Protein AF-B7PN59-F1 (afdb_monomer)

Nearest PDB structures (foldseek):
  8v41-assembly1_A  TM=3.379E-01  e=1.316E+00  Clostridioides difficile
  7z3s-assembly1_A  TM=4.893E-01  e=5.978E+00  Geobacillus stearothermophilus
  8f6k-assembly1_D  TM=1.699E-01  e=7.104E-01  Shewanella oneidensis

Foldseek 3Di:
DQDQDDPVLVVVLCVLLVHDAASQQLRLVSLVCCLVCVPDDDPDPVVVSVVSSVCSNPDPDDRVVQRDNPHHDPVSQDPVNVVLVVLVVVLVCLCPDPDPPLVSQLLVLLSVPDDSVLSSCQVPPWDWDADPVNLATETEAEVVSVDDPVRQVSSVVSRCVRNNPPRYHYHYDYPPPPPDDDDDDDDDDDDDDDDDDDDDDDD

Mean predicted aligned error: 12.05 Å

Radius of gyration: 28.21 Å; Cα contacts (8 Å, |Δi|>4): 186; chains: 1; bounding box: 56×44×87 Å

Secondary structure (DSSP, 8-state):
---PPPHHHHHHHHHHHT----HHHHHHHHHHHHHH-TT---SSHHHHHHHHHHHHHT--S-HHHH-STT---GGGS-HHHHHHHHHHHHHHHHHT----SHHHHHHHHHHHHS-HHHHHHHHHHSEEEE-TTS--EEEEEEGGG---HHHHHHHHHHHHHHH-TTSEEEEEE-GGGSS--S-----------------PPP-

Organism: Ixodes scapularis (NCBI:txid6945)

Solvent-accessible surface area (backbone atoms only — not comparable to full-atom values): 12573 Å² total; per-residue (Å²): 134,90,77,78,74,51,68,70,56,47,54,54,36,22,65,74,27,77,49,78,69,33,70,49,38,55,40,41,51,50,48,45,48,46,71,74,40,73,84,71,78,62,98,44,71,66,62,44,49,58,51,49,24,57,50,58,53,69,52,86,76,56,50,91,82,39,56,45,89,83,55,72,55,76,86,68,51,48,71,69,58,49,52,50,53,51,34,50,53,54,44,50,54,50,64,70,46,85,68,78,49,66,67,49,48,40,53,33,48,42,48,75,72,41,59,62,68,60,25,44,49,47,72,72,61,38,46,75,52,61,50,100,78,70,56,37,39,36,36,41,36,44,58,89,71,70,71,51,72,70,53,52,51,52,50,50,53,44,42,29,75,69,43,34,96,84,12,53,47,79,45,80,38,66,83,83,71,83,82,81,88,81,88,83,90,87,84,92,78,91,84,84,90,85,88,83,87,85,80,86,77,90,128

Sequence (203 aa):
YFYPLSEKDISTLNFRANREFSNNFVNQLLLKLYIKYPEKRFKNKFIFLSYMVKILANEKHQEPLVNHTSFRFGCNINAEEKDKLEYEKYLSAIEGSFDTSKEMQVRKKIAGRYGTETAYKILTQVEFKTNQYNSFVTALVPNSLDLSERQIEILSQQLEAVYGINGYYVDIVEDSEKELEKGEEPKTSNELAKGKKIKIKDR

Structure (mmCIF, N/CA/C/O backbone):
data_AF-B7PN59-F1
#
_entry.id   AF-B7PN59-F1
#
loop_
_atom_site.group_PDB
_atom_site.id
_atom_site.type_symbol
_atom_site.label_atom_id
_atom_site.label_alt_id
_atom_site.label_comp_id
_atom_site.label_asym_id
_atom_site.label_entity_id
_atom_site.label_seq_id
_atom_site.pdbx_PDB_ins_code
_atom_site.Cartn_x
_atom_site.Cartn_y
_atom_site.Cartn_z
_atom_site.occupancy
_atom_site.B_iso_or_equiv
_atom_site.auth_seq_id
_atom_site.auth_comp_id
_atom_site.auth_asym_id
_atom_site.auth_atom_id
_atom_site.pdbx_PDB_model_num
ATOM 1 N N . TYR A 1 1 ? -21.355 7.379 7.901 1.00 61.75 1 TYR A N 1
ATOM 2 C CA . TYR A 1 1 ? -20.096 7.941 8.422 1.00 61.75 1 TYR A CA 1
ATOM 3 C C . TYR A 1 1 ? -19.675 7.191 9.669 1.00 61.75 1 TYR A C 1
ATOM 5 O O . TYR A 1 1 ? -20.511 6.946 10.534 1.00 61.75 1 TYR A O 1
ATOM 13 N N . PHE A 1 2 ? -18.409 6.781 9.718 1.00 78.06 2 PHE A N 1
ATOM 14 C CA . PHE A 1 2 ? -17.785 6.203 10.905 1.00 78.06 2 PHE A CA 1
ATOM 15 C C . PHE A 1 2 ? -17.371 7.334 11.851 1.00 78.06 2 PHE A C 1
ATOM 17 O O . PHE A 1 2 ? -16.744 8.293 11.408 1.00 78.06 2 PHE A O 1
ATOM 24 N N . TYR A 1 3 ? -17.717 7.219 13.133 1.00 83.44 3 TYR A N 1
ATOM 25 C CA . TYR A 1 3 ? -17.340 8.193 14.154 1.00 83.44 3 TYR A CA 1
ATOM 26 C C . TYR A 1 3 ? -16.463 7.507 15.205 1.00 83.44 3 TYR A C 1
ATOM 28 O O . TYR A 1 3 ? -16.966 6.631 15.915 1.00 83.44 3 TYR A O 1
ATOM 36 N N . PRO A 1 4 ? -15.172 7.869 15.304 1.00 90.25 4 PRO A N 1
ATOM 37 C CA . PRO A 1 4 ? -14.304 7.332 16.339 1.00 90.25 4 PRO A CA 1
ATOM 38 C C . PRO A 1 4 ? -14.765 7.794 17.726 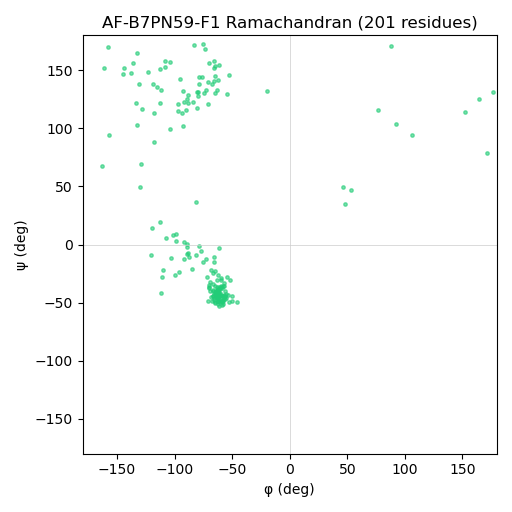1.00 90.25 4 PRO A C 1
ATOM 40 O O . PRO A 1 4 ? -15.365 8.858 17.892 1.00 90.25 4 PRO A O 1
ATOM 43 N N . LEU A 1 5 ? -14.472 6.978 18.733 1.00 93.19 5 LEU A N 1
ATOM 44 C CA . LEU A 1 5 ? -14.726 7.298 20.128 1.00 93.19 5 LEU A CA 1
ATOM 45 C C . LEU A 1 5 ? -13.656 8.239 20.669 1.00 93.19 5 LEU A C 1
ATOM 47 O O . LEU A 1 5 ? -12.476 8.127 20.330 1.00 93.19 5 LEU A O 1
ATOM 51 N N . SER A 1 6 ? -14.094 9.146 21.542 1.00 94.56 6 SER A N 1
ATOM 52 C CA . SER A 1 6 ? -13.201 10.029 22.287 1.00 94.56 6 SER A CA 1
ATOM 53 C C . SER A 1 6 ? -12.403 9.247 23.331 1.00 94.56 6 SER A C 1
ATOM 55 O O . SER A 1 6 ? -12.859 8.218 23.831 1.00 94.56 6 SER A O 1
ATOM 57 N N . GLU A 1 7 ? -11.249 9.773 23.739 1.00 94.75 7 GLU A N 1
ATOM 58 C CA . GLU A 1 7 ? -10.420 9.148 24.780 1.00 94.75 7 GLU A CA 1
ATOM 59 C C . GLU A 1 7 ? -11.186 8.968 26.099 1.00 94.75 7 GLU A C 1
ATOM 61 O O . GLU A 1 7 ? -11.057 7.951 26.777 1.00 94.75 7 GLU A O 1
ATOM 66 N N . LYS A 1 8 ? -12.065 9.922 26.432 1.00 95.50 8 LYS A N 1
ATOM 67 C CA . LYS A 1 8 ? -12.933 9.854 27.615 1.00 95.50 8 LYS A CA 1
ATOM 68 C C . LYS A 1 8 ? -13.931 8.697 27.538 1.00 95.50 8 LYS A C 1
ATOM 70 O O . LYS A 1 8 ? -14.149 8.001 28.534 1.00 95.50 8 LYS A O 1
ATOM 75 N N . ASP A 1 9 ? -14.543 8.489 26.370 1.00 94.88 9 ASP A N 1
ATOM 76 C CA . ASP A 1 9 ? -15.440 7.352 26.153 1.00 94.88 9 ASP A CA 1
ATOM 77 C C . ASP A 1 9 ? -14.666 6.037 26.308 1.00 94.88 9 ASP A C 1
ATOM 79 O O . ASP A 1 9 ? -15.125 5.133 27.002 1.00 94.88 9 ASP A O 1
ATOM 83 N N . ILE A 1 10 ? -13.468 5.954 25.727 1.00 96.00 10 ILE A N 1
ATOM 84 C CA . ILE A 1 10 ? -12.625 4.753 25.751 1.00 96.00 10 ILE A CA 1
ATOM 85 C C . ILE A 1 10 ? -12.139 4.436 27.168 1.00 96.00 10 ILE A C 1
ATOM 87 O O . ILE A 1 10 ? -12.269 3.296 27.606 1.00 96.00 10 ILE A O 1
ATOM 91 N N . SER A 1 11 ? -11.688 5.436 27.928 1.00 96.81 11 SER A N 1
ATOM 92 C CA . SER A 1 11 ? -11.330 5.278 29.344 1.00 96.81 11 SER A CA 1
ATOM 93 C C . SER A 1 11 ? -12.496 4.710 30.164 1.00 96.81 11 SER A C 1
ATOM 95 O O . SER A 1 11 ? -12.330 3.744 30.909 1.00 96.81 11 SER A O 1
ATOM 97 N N . THR A 1 12 ? -13.710 5.231 29.951 1.00 96.50 12 THR A N 1
ATOM 98 C CA . THR A 1 12 ? -14.920 4.731 30.622 1.00 96.50 12 THR A CA 1
ATOM 99 C C . THR A 1 12 ? -15.246 3.288 30.219 1.00 96.50 12 THR A C 1
ATOM 101 O O . THR A 1 12 ? -15.663 2.486 31.057 1.00 96.50 12 THR A O 1
ATOM 104 N N . LEU A 1 13 ? -15.086 2.949 28.937 1.00 97.19 13 LEU A N 1
ATOM 105 C CA . LEU A 1 13 ? -15.329 1.603 28.416 1.00 97.19 13 LEU A CA 1
ATOM 106 C C . LEU A 1 13 ? -14.341 0.582 28.988 1.00 97.19 13 LEU A C 1
ATOM 108 O O . LEU A 1 13 ? -14.774 -0.465 29.459 1.00 97.19 13 LEU A O 1
ATOM 112 N N . ASN A 1 14 ? -13.050 0.909 28.984 1.00 97.00 14 ASN A N 1
ATOM 113 C CA . ASN A 1 14 ? -11.975 0.084 29.533 1.00 97.00 14 ASN A CA 1
ATOM 114 C C . ASN A 1 14 ? -12.180 -0.196 31.021 1.00 97.00 14 ASN A C 1
ATOM 116 O O . ASN A 1 14 ? -12.206 -1.358 31.425 1.00 97.00 14 ASN A O 1
ATOM 120 N N . PHE A 1 15 ? -12.454 0.851 31.806 1.00 97.50 15 PHE A N 1
ATOM 121 C CA . PHE A 1 15 ? -12.760 0.716 33.230 1.00 97.50 15 PHE A CA 1
ATOM 122 C C . PHE A 1 15 ? -13.930 -0.249 33.472 1.00 97.50 15 PHE A C 1
ATOM 124 O O . PHE A 1 15 ? -13.843 -1.151 34.299 1.00 97.50 15 PHE A O 1
ATOM 131 N N . ARG A 1 16 ? -15.023 -0.116 32.707 1.00 97.62 16 ARG A N 1
ATOM 132 C CA . ARG A 1 16 ? -16.202 -0.990 32.841 1.00 97.62 16 ARG A CA 1
ATOM 133 C C . ARG A 1 16 ? -15.980 -2.415 32.335 1.00 97.62 16 ARG A C 1
ATOM 135 O O . ARG A 1 16 ? -16.674 -3.320 32.786 1.00 97.62 16 ARG A O 1
ATOM 142 N N . ALA A 1 17 ? -15.086 -2.604 31.370 1.00 97.00 17 ALA A N 1
ATOM 143 C CA . ALA A 1 17 ? -14.764 -3.906 30.795 1.00 97.00 17 ALA A CA 1
ATOM 144 C C . ALA A 1 17 ? -13.645 -4.638 31.554 1.00 97.00 17 ALA A C 1
ATOM 146 O O . ALA A 1 17 ? -13.380 -5.794 31.236 1.00 97.00 17 ALA A O 1
ATOM 147 N N . ASN A 1 18 ? -13.005 -3.980 32.531 1.00 96.88 18 ASN A N 1
ATOM 148 C CA . ASN A 1 18 ? -11.790 -4.443 33.202 1.00 96.88 18 ASN A CA 1
ATOM 149 C C . ASN A 1 18 ? -10.666 -4.786 32.205 1.00 96.88 18 ASN A C 1
ATOM 151 O O . ASN A 1 18 ? -10.076 -5.862 32.266 1.00 96.88 18 ASN A O 1
ATOM 155 N N . ARG A 1 19 ? -10.433 -3.885 31.242 1.00 96.62 19 ARG A N 1
ATOM 156 C CA . ARG A 1 19 ? -9.407 -3.985 30.189 1.00 96.62 19 ARG A CA 1
ATOM 157 C C . ARG A 1 19 ? -8.633 -2.678 30.083 1.00 96.62 19 ARG A C 1
ATOM 159 O O . ARG A 1 19 ? -9.120 -1.642 30.526 1.00 96.62 19 ARG A O 1
ATOM 166 N N . GLU A 1 20 ? -7.485 -2.705 29.414 1.00 95.94 20 GLU A N 1
ATOM 167 C CA . GLU A 1 20 ? -6.634 -1.520 29.216 1.00 95.94 20 GLU A CA 1
ATOM 168 C C . GLU A 1 20 ? -6.231 -1.337 27.747 1.00 95.94 20 GLU A C 1
ATOM 170 O O . GLU A 1 20 ? -5.061 -1.166 27.412 1.00 95.94 20 GLU A O 1
ATOM 175 N N . PHE A 1 21 ? -7.191 -1.391 26.823 1.00 97.44 21 PHE A N 1
ATOM 176 C CA . PHE A 1 21 ? -6.887 -1.213 25.403 1.00 97.44 21 PHE A CA 1
ATOM 177 C C . PHE A 1 21 ? -6.627 0.250 25.024 1.00 97.44 21 PHE A C 1
ATOM 179 O O . PHE A 1 21 ? -7.293 1.168 25.499 1.00 97.44 21 PHE A O 1
ATOM 186 N N . SER A 1 22 ? -5.702 0.473 24.094 1.00 96.50 22 SER A N 1
ATOM 187 C CA . SER A 1 22 ? -5.378 1.803 23.573 1.00 96.50 22 SER A CA 1
ATOM 188 C C . SER A 1 22 ? -6.537 2.432 22.791 1.00 96.50 22 SER A C 1
ATOM 190 O O . SER A 1 22 ? -7.384 1.737 22.217 1.00 96.50 22 SER A O 1
ATOM 192 N N . ASN A 1 23 ? -6.522 3.766 22.678 1.00 96.06 23 ASN A N 1
ATOM 193 C CA . ASN A 1 23 ? -7.498 4.502 21.869 1.00 96.06 23 ASN A CA 1
ATOM 194 C C . ASN A 1 23 ? -7.520 4.025 20.407 1.00 96.06 23 ASN A C 1
ATOM 196 O O . ASN A 1 23 ? -8.592 3.876 19.815 1.00 96.06 23 ASN A O 1
ATOM 200 N N . ASN A 1 24 ? -6.340 3.740 19.840 1.00 95.88 24 ASN A N 1
ATOM 201 C CA . ASN A 1 24 ? -6.216 3.198 18.490 1.00 95.88 24 ASN A CA 1
ATOM 202 C C . ASN A 1 24 ? -6.915 1.836 18.380 1.00 95.88 24 ASN A C 1
ATOM 204 O O . ASN A 1 24 ? -7.796 1.669 17.539 1.00 95.88 24 ASN A O 1
ATOM 208 N N . PHE A 1 25 ? -6.593 0.888 19.266 1.00 97.06 25 PHE A N 1
ATOM 209 C CA . PHE A 1 25 ? -7.172 -0.454 19.220 1.00 97.06 25 PHE A CA 1
ATOM 210 C C . PHE A 1 25 ? -8.702 -0.437 19.303 1.00 97.06 25 PHE A C 1
ATOM 212 O O . PHE A 1 25 ? -9.372 -1.069 18.485 1.00 97.06 25 PHE A O 1
ATOM 219 N N . VAL A 1 26 ? -9.274 0.311 20.253 1.00 96.88 26 VAL A N 1
ATOM 220 C CA . VAL A 1 26 ? -10.734 0.357 20.438 1.00 96.88 26 VAL A CA 1
ATOM 221 C C . VAL A 1 26 ? -11.430 0.948 19.210 1.00 96.88 26 VAL A C 1
ATOM 223 O O . VAL A 1 26 ? -12.464 0.431 18.781 1.00 96.88 26 VAL A O 1
ATOM 226 N N . ASN A 1 27 ? -10.846 1.972 18.586 1.00 96.44 27 ASN A N 1
ATOM 227 C CA . ASN A 1 27 ? -11.377 2.539 17.347 1.00 96.44 27 ASN A CA 1
ATOM 228 C C . ASN A 1 27 ? -11.208 1.598 16.141 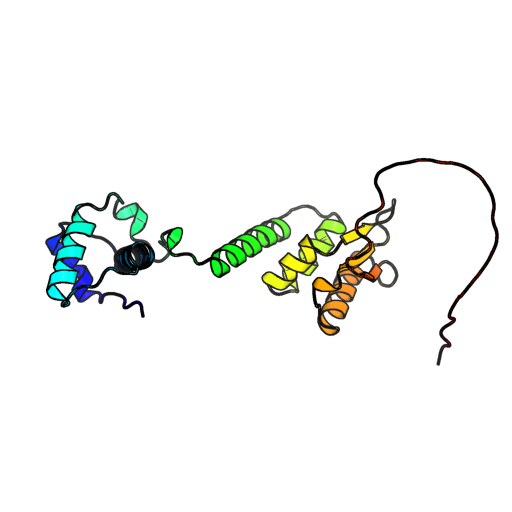1.00 96.44 27 ASN A C 1
ATOM 230 O O . ASN A 1 27 ? -12.125 1.491 15.326 1.00 96.44 27 ASN A O 1
ATOM 234 N N . GLN A 1 28 ? -10.107 0.846 16.051 1.00 95.62 28 GLN A N 1
ATOM 235 C CA . GLN A 1 28 ? -9.947 -0.211 15.045 1.00 95.62 28 GLN A CA 1
ATOM 236 C C . GLN A 1 28 ? -10.980 -1.329 15.230 1.00 95.62 28 GLN A C 1
ATOM 238 O O . GLN A 1 28 ? -11.557 -1.816 14.254 1.00 95.62 28 GLN A O 1
ATOM 243 N N . LEU A 1 29 ? -11.262 -1.722 16.472 1.00 96.38 29 LEU A N 1
ATOM 244 C CA . LEU A 1 29 ? -12.272 -2.729 16.777 1.00 96.38 29 LEU A CA 1
ATOM 245 C C . LEU A 1 29 ? -13.673 -2.233 16.418 1.00 96.38 29 LEU A C 1
ATOM 247 O O . LEU A 1 29 ? -14.451 -2.967 15.808 1.00 96.38 29 LEU A O 1
ATOM 251 N N . LEU A 1 30 ? -13.980 -0.973 16.729 1.00 95.44 30 LEU A N 1
ATOM 252 C CA . LEU A 1 30 ? -15.234 -0.343 16.333 1.00 95.44 30 LEU A CA 1
ATOM 253 C C . LEU A 1 30 ? -15.403 -0.334 14.809 1.00 95.44 30 LEU A C 1
ATOM 255 O O . LEU A 1 30 ? -16.474 -0.688 14.316 1.00 95.44 30 LEU A O 1
ATOM 259 N N . LEU A 1 31 ? -14.351 0.016 14.06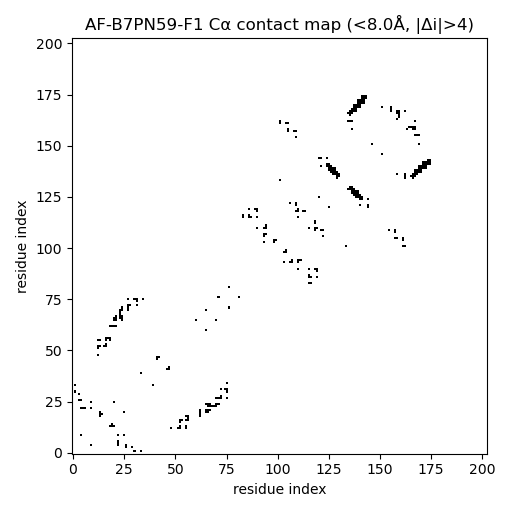4 1.00 94.44 31 LEU A N 1
ATOM 260 C CA . LEU A 1 31 ? -14.374 0.013 12.600 1.00 94.44 31 LEU A CA 1
ATOM 261 C C . LEU A 1 31 ? -14.629 -1.395 12.052 1.00 94.44 31 LEU A C 1
ATOM 263 O O . LEU A 1 31 ? -15.510 -1.582 11.216 1.00 94.44 31 LEU A O 1
ATOM 267 N N . LYS A 1 32 ? -13.955 -2.404 12.609 1.00 94.62 32 LYS A N 1
ATOM 268 C CA . LYS A 1 32 ? -14.175 -3.812 12.259 1.00 94.62 32 LYS A CA 1
ATOM 269 C C . LYS A 1 32 ? -15.626 -4.240 12.472 1.00 94.62 32 LYS A C 1
ATOM 271 O O . LYS A 1 32 ? -16.198 -4.932 11.632 1.00 94.62 32 LYS A O 1
ATOM 276 N N . LEU A 1 33 ? -16.240 -3.841 13.587 1.00 94.06 33 LEU A N 1
ATOM 277 C CA . LEU A 1 33 ? -17.647 -4.144 13.867 1.00 94.06 33 LEU A CA 1
ATOM 278 C C . LEU A 1 33 ? -18.595 -3.427 12.906 1.00 94.06 33 LEU A C 1
ATOM 280 O O . LEU A 1 33 ? -19.589 -4.024 12.498 1.00 94.06 33 LEU A O 1
ATOM 284 N N . TYR A 1 34 ? -18.290 -2.177 12.556 1.00 91.88 34 TYR A N 1
ATOM 285 C CA . TYR A 1 34 ? -19.067 -1.393 11.600 1.00 91.88 34 TYR A CA 1
ATOM 286 C C . TYR A 1 34 ? -19.067 -2.042 10.210 1.00 91.88 34 TYR A C 1
ATOM 288 O O . TYR A 1 34 ? -20.133 -2.215 9.627 1.00 91.88 34 TYR A O 1
ATOM 296 N N . ILE A 1 35 ? -17.896 -2.479 9.731 1.00 90.06 35 ILE A N 1
ATOM 297 C CA . ILE A 1 35 ? -17.751 -3.199 8.457 1.00 90.06 35 ILE A CA 1
ATOM 298 C C . ILE A 1 35 ? -18.477 -4.548 8.509 1.00 90.06 35 ILE A C 1
ATOM 300 O O . ILE A 1 35 ? -19.194 -4.906 7.580 1.00 90.06 35 ILE A O 1
ATOM 304 N N . LYS A 1 36 ? -18.314 -5.306 9.601 1.00 92.75 36 LYS A N 1
ATOM 305 C CA . LYS A 1 36 ? -18.893 -6.651 9.731 1.00 92.75 36 LYS A CA 1
ATOM 306 C C . LYS A 1 36 ? -20.420 -6.644 9.851 1.00 92.75 36 LYS A C 1
ATOM 308 O O . LYS A 1 36 ? -21.067 -7.598 9.428 1.00 92.75 36 LYS A O 1
ATOM 313 N N . TYR A 1 37 ? -20.994 -5.610 10.462 1.00 92.56 37 TYR A N 1
ATOM 314 C CA . TYR A 1 37 ? -22.430 -5.517 10.722 1.00 92.56 37 TYR A CA 1
ATOM 315 C C . TYR A 1 37 ? -22.988 -4.169 10.239 1.00 92.56 37 TYR A C 1
ATOM 317 O O . TYR A 1 37 ? -23.406 -3.348 11.065 1.00 92.56 37 TYR A O 1
ATOM 325 N N . PRO A 1 38 ? -23.038 -3.938 8.914 1.00 89.44 38 PRO A N 1
ATOM 326 C CA . PRO A 1 38 ? -23.370 -2.638 8.335 1.00 89.44 38 PRO A CA 1
ATOM 327 C C . PRO A 1 38 ? -24.802 -2.193 8.627 1.00 89.44 38 PRO A C 1
ATOM 329 O O . PRO A 1 38 ? -25.053 -0.993 8.651 1.00 89.44 38 PRO A O 1
ATOM 332 N N . GLU A 1 39 ? -25.719 -3.114 8.935 1.00 91.25 39 GLU A N 1
ATOM 333 C CA . GLU A 1 39 ? -27.116 -2.816 9.297 1.00 91.25 39 GLU A CA 1
ATOM 334 C C . GLU A 1 39 ? -27.328 -2.585 10.796 1.00 91.25 39 GLU A C 1
ATOM 336 O O . GLU A 1 39 ? -28.401 -2.171 11.239 1.00 91.25 39 GLU A O 1
ATOM 341 N N . LYS A 1 40 ? -26.309 -2.833 11.628 1.00 90.38 40 LYS A N 1
ATOM 342 C CA . LYS A 1 40 ? -26.458 -2.688 13.073 1.00 90.38 40 LYS A CA 1
ATOM 343 C C . LYS A 1 40 ? -26.567 -1.212 13.437 1.00 90.38 40 LYS A C 1
ATOM 345 O O . LYS A 1 40 ? -25.669 -0.410 13.175 1.00 90.38 40 LYS A O 1
ATOM 350 N N . ARG A 1 41 ? -27.681 -0.846 14.065 1.00 89.25 41 ARG A N 1
ATOM 351 C CA . ARG A 1 41 ? -27.943 0.502 14.575 1.00 89.25 41 ARG A CA 1
ATOM 352 C C . ARG A 1 41 ? -28.251 0.435 16.062 1.00 89.25 41 ARG A C 1
ATOM 354 O O . ARG A 1 41 ? -28.822 -0.535 16.554 1.00 89.25 41 ARG A O 1
ATOM 361 N N . PHE A 1 42 ? -27.873 1.485 16.775 1.00 91.06 42 PHE A N 1
ATOM 362 C CA . PHE A 1 42 ? -28.164 1.644 18.193 1.00 91.06 42 PHE A CA 1
ATOM 363 C C . PHE A 1 42 ? -29.082 2.844 18.363 1.00 91.06 42 PHE A C 1
ATOM 365 O O . PHE A 1 42 ? -28.846 3.889 17.765 1.00 91.06 42 PHE A O 1
ATOM 372 N N . LYS A 1 43 ? -30.120 2.702 19.193 1.00 91.44 43 LYS A N 1
ATOM 373 C CA . LYS A 1 43 ? -31.110 3.770 19.406 1.00 91.44 43 LYS A CA 1
ATOM 374 C C . LYS A 1 43 ? -30.495 5.026 20.031 1.00 91.44 43 LYS A C 1
ATOM 376 O O . LYS A 1 43 ? -30.990 6.121 19.814 1.00 91.44 43 LYS A O 1
ATOM 381 N N . ASN A 1 44 ? -29.448 4.864 20.841 1.00 92.50 44 ASN A N 1
ATOM 382 C CA . ASN A 1 44 ? -28.740 5.957 21.499 1.00 92.50 44 ASN A CA 1
ATOM 383 C C . ASN A 1 44 ? -27.312 5.541 21.902 1.00 92.50 44 ASN A C 1
ATOM 385 O O . ASN A 1 44 ? -26.958 4.355 21.880 1.00 92.50 44 ASN A O 1
ATOM 389 N N . LYS A 1 45 ? -26.509 6.532 22.314 1.00 90.56 45 LYS A N 1
ATOM 390 C CA . LYS A 1 45 ? -25.115 6.346 22.750 1.00 90.56 45 LYS A CA 1
ATOM 391 C C . LYS A 1 45 ? -24.994 5.406 23.954 1.00 90.56 45 LYS A C 1
ATOM 393 O O . LYS A 1 45 ? -24.048 4.632 24.011 1.00 90.56 45 LYS A O 1
ATOM 398 N N . PHE A 1 46 ? -25.944 5.425 24.891 1.00 92.31 46 PHE A N 1
ATOM 399 C CA . PHE A 1 46 ? -25.888 4.578 26.086 1.00 92.31 46 PHE A CA 1
ATOM 400 C C . PHE A 1 46 ? -25.923 3.085 25.734 1.00 92.31 46 PHE A C 1
ATOM 402 O O . PHE A 1 46 ? -25.032 2.342 26.140 1.00 92.31 46 PHE A O 1
ATOM 409 N N . ILE A 1 47 ? -26.891 2.656 24.914 1.00 94.31 47 ILE A N 1
ATOM 410 C CA . ILE A 1 47 ? -27.006 1.253 24.477 1.00 94.31 47 ILE A CA 1
ATOM 411 C C . ILE A 1 47 ? -25.768 0.841 23.673 1.00 94.31 47 ILE A C 1
ATOM 413 O O . ILE A 1 47 ? -25.251 -0.262 23.857 1.00 94.31 47 ILE A O 1
ATOM 417 N N . PHE A 1 48 ? -25.273 1.730 22.808 1.00 94.06 48 PHE A N 1
ATOM 418 C CA . PHE A 1 48 ? -24.034 1.507 22.068 1.00 94.06 48 PHE A CA 1
ATOM 419 C C . PHE A 1 48 ? -22.835 1.276 23.004 1.00 94.06 48 PHE A C 1
ATOM 421 O O . PHE A 1 48 ? -22.120 0.289 22.846 1.00 94.06 48 PHE A O 1
ATOM 428 N N . LEU A 1 49 ? -22.637 2.129 24.014 1.00 94.25 49 LEU A N 1
ATOM 429 C CA . LEU A 1 49 ? -21.535 1.977 24.966 1.00 94.25 49 LEU A CA 1
ATOM 430 C C . LEU A 1 49 ? -21.674 0.691 25.790 1.00 94.25 49 LEU A C 1
ATOM 432 O O . LEU A 1 49 ? -20.696 -0.033 25.942 1.00 94.25 49 LEU A O 1
ATOM 436 N N . SER A 1 50 ? -22.875 0.344 26.265 1.00 95.25 50 SER A N 1
ATOM 437 C CA . SER A 1 50 ? -23.116 -0.932 26.958 1.00 95.25 50 SER A CA 1
ATOM 438 C C . SER A 1 50 ? -22.795 -2.144 26.080 1.00 95.25 50 SER A C 1
ATOM 440 O O . SER A 1 50 ? -22.277 -3.145 26.574 1.00 95.25 50 SER A O 1
ATOM 442 N N . TYR A 1 51 ? -23.083 -2.066 24.779 1.00 95.75 51 TYR A N 1
ATOM 443 C CA . TYR A 1 51 ? -22.674 -3.089 23.823 1.00 95.75 51 TYR A CA 1
ATOM 444 C C . TYR A 1 51 ? -21.148 -3.153 23.681 1.00 95.75 51 TYR A C 1
ATOM 446 O O . TYR A 1 51 ? -20.586 -4.243 23.758 1.00 95.75 51 TYR A O 1
ATOM 454 N N . MET A 1 52 ? -20.470 -2.009 23.548 1.00 96.38 52 MET A N 1
ATOM 455 C CA . MET A 1 52 ? -19.007 -1.955 23.445 1.00 96.38 52 MET A CA 1
ATOM 456 C C . MET A 1 52 ? -18.302 -2.509 24.687 1.00 96.38 52 MET A C 1
ATOM 458 O O . MET A 1 52 ? -17.334 -3.245 24.530 1.00 96.38 52 MET A O 1
ATOM 462 N N . VAL A 1 53 ? -18.810 -2.258 25.901 1.00 97.75 53 VAL A N 1
ATOM 463 C CA . VAL A 1 53 ? -18.270 -2.871 27.134 1.00 97.75 53 VAL A CA 1
ATOM 464 C C . VAL A 1 53 ? -18.281 -4.397 27.033 1.00 97.75 53 VAL A C 1
ATOM 466 O O . VAL A 1 53 ? -17.269 -5.037 27.308 1.00 97.75 53 VAL A O 1
ATOM 469 N N . LYS A 1 54 ? -19.398 -4.992 26.586 1.00 97.62 54 LYS A N 1
ATOM 470 C CA . LYS A 1 54 ? -19.501 -6.451 26.413 1.00 97.62 54 LYS A CA 1
ATOM 471 C C . LYS A 1 54 ? -18.517 -6.976 25.372 1.00 97.62 54 LYS A C 1
ATOM 473 O O . LYS A 1 54 ? -17.980 -8.062 25.556 1.00 97.62 54 LYS A O 1
ATOM 478 N N . ILE A 1 55 ? -18.298 -6.231 24.290 1.00 96.69 55 ILE A N 1
ATOM 479 C CA . ILE A 1 55 ? -17.317 -6.613 23.273 1.00 96.69 55 ILE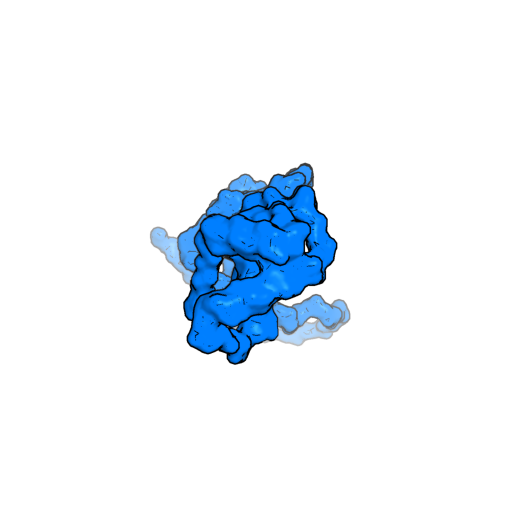 A CA 1
ATOM 480 C C . ILE A 1 55 ? -15.904 -6.601 23.858 1.00 96.69 55 ILE A C 1
ATOM 482 O O . ILE A 1 55 ? -15.208 -7.600 23.734 1.00 96.69 55 ILE A O 1
ATOM 486 N N . LEU A 1 56 ? -15.502 -5.515 24.522 1.00 97.31 56 LEU A N 1
ATOM 487 C CA . LEU A 1 56 ? -14.152 -5.383 25.079 1.00 97.31 56 LEU A CA 1
ATOM 488 C C . LEU A 1 56 ? -13.870 -6.429 26.161 1.00 97.31 56 LEU A C 1
ATOM 490 O O . LEU A 1 56 ? -12.805 -7.037 26.154 1.00 97.31 56 LEU A O 1
ATOM 494 N N . ALA A 1 57 ? -14.839 -6.700 27.038 1.00 97.31 57 ALA A N 1
ATOM 495 C CA . ALA A 1 57 ? -14.705 -7.720 28.076 1.00 97.31 57 ALA A CA 1
ATOM 496 C C . ALA A 1 57 ? -14.457 -9.128 27.499 1.00 97.31 57 ALA A C 1
ATOM 498 O O . ALA A 1 57 ? -13.776 -9.937 28.120 1.00 97.31 57 ALA A O 1
ATOM 499 N N . ASN A 1 58 ? -14.981 -9.412 26.301 1.00 96.75 58 ASN A N 1
ATOM 500 C CA . ASN A 1 58 ? -14.825 -10.699 25.61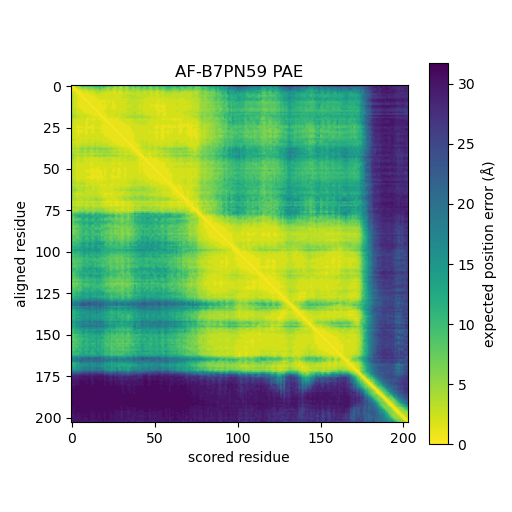4 1.00 96.75 58 ASN A CA 1
ATOM 501 C C . ASN A 1 58 ? -13.759 -10.672 24.502 1.00 96.75 58 ASN A C 1
ATOM 503 O O . ASN A 1 58 ? -13.651 -11.628 23.729 1.00 96.75 58 ASN A O 1
ATOM 507 N N . GLU A 1 59 ? -12.989 -9.589 24.382 1.00 96.19 59 GLU A N 1
ATOM 508 C CA . GLU A 1 59 ? -11.937 -9.477 23.377 1.00 96.19 59 GLU A CA 1
ATOM 509 C C . GLU A 1 59 ? -10.743 -10.368 23.751 1.00 96.19 59 GLU A C 1
ATOM 511 O O . GLU A 1 59 ? -10.277 -10.371 24.889 1.00 96.19 59 GLU A O 1
ATOM 516 N N . LYS A 1 60 ? -10.235 -11.143 22.792 1.00 96.25 60 LYS A N 1
ATOM 517 C CA . LYS A 1 60 ? -9.183 -12.145 23.032 1.00 96.25 60 LYS A CA 1
ATOM 518 C C . LYS A 1 60 ? -7.769 -11.606 22.829 1.00 96.25 60 LYS A C 1
ATOM 520 O O . LYS A 1 60 ? -6.811 -12.278 23.200 1.00 96.25 60 LYS A O 1
ATOM 525 N N . HIS A 1 61 ? -7.628 -10.428 22.226 1.00 96.12 61 HIS A N 1
ATOM 526 C CA . HIS A 1 61 ? -6.324 -9.792 22.059 1.00 96.12 61 HIS A CA 1
ATOM 527 C C . HIS A 1 61 ? -5.725 -9.419 23.421 1.00 96.12 61 HIS A C 1
ATOM 529 O O . HIS A 1 61 ? -6.449 -9.045 24.345 1.00 96.12 61 HIS A O 1
ATOM 535 N N . GLN A 1 62 ? -4.402 -9.520 23.524 1.00 94.56 62 GLN A N 1
ATOM 536 C CA . GLN A 1 62 ? -3.639 -9.109 24.700 1.00 94.56 62 GLN A CA 1
ATOM 537 C C . GLN A 1 62 ? -3.169 -7.667 24.527 1.00 94.56 62 GLN A C 1
ATOM 539 O O . GLN A 1 62 ? -2.597 -7.325 23.491 1.00 94.56 62 GLN A O 1
ATOM 544 N N . GLU A 1 63 ? -3.377 -6.845 25.551 1.00 92.94 63 GLU A N 1
ATOM 545 C CA . GLU A 1 63 ? -3.074 -5.413 25.568 1.00 92.94 63 GLU A CA 1
ATOM 546 C C . GLU A 1 63 ? -1.646 -5.094 25.090 1.00 92.94 63 GLU A C 1
ATOM 548 O O . GLU A 1 63 ? -1.520 -4.272 24.179 1.00 92.94 63 GLU A O 1
ATOM 553 N N . PRO A 1 64 ? -0.573 -5.760 25.575 1.00 93.69 64 PRO A N 1
ATOM 554 C CA . PRO A 1 64 ? 0.795 -5.418 25.175 1.00 93.69 64 PRO A CA 1
ATOM 555 C C . PRO A 1 64 ? 1.072 -5.614 23.680 1.00 93.69 64 PRO A C 1
ATOM 557 O O . PRO A 1 64 ? 1.930 -4.939 23.121 1.00 93.69 64 PRO A O 1
ATOM 560 N N . LEU A 1 65 ? 0.342 -6.522 23.023 1.00 94.75 65 LEU A N 1
ATOM 561 C CA . LEU A 1 65 ? 0.541 -6.843 21.609 1.00 94.75 65 LEU A CA 1
ATOM 562 C C . LEU A 1 65 ? -0.213 -5.899 20.674 1.00 94.75 65 LEU A C 1
ATOM 564 O O . LEU A 1 65 ? 0.131 -5.807 19.501 1.00 94.75 65 LEU A O 1
ATOM 568 N N . VAL A 1 66 ? -1.254 -5.224 21.165 1.00 95.88 66 VAL A N 1
ATOM 569 C CA . VAL A 1 66 ? -2.165 -4.439 20.317 1.00 95.88 66 VAL A CA 1
ATOM 570 C C . VAL A 1 66 ? -2.233 -2.959 20.681 1.00 95.88 66 VAL A C 1
ATOM 572 O O . VAL A 1 66 ? -2.791 -2.162 19.929 1.00 95.88 66 VAL A O 1
ATOM 575 N N . ASN A 1 67 ? -1.634 -2.557 21.803 1.00 95.44 67 ASN A N 1
ATOM 576 C CA . ASN A 1 67 ? -1.595 -1.171 22.271 1.00 95.44 67 ASN A CA 1
ATOM 577 C C . ASN A 1 67 ? -0.511 -0.317 21.601 1.00 95.44 67 ASN A C 1
ATOM 579 O O . ASN A 1 67 ? 0.071 0.564 22.228 1.00 95.44 67 ASN A O 1
ATOM 583 N N . HIS A 1 68 ? -0.257 -0.538 20.316 1.00 92.88 68 HIS A N 1
ATOM 584 C CA . HIS A 1 68 ? 0.613 0.321 19.525 1.00 92.88 68 HIS A CA 1
ATOM 585 C C . HIS A 1 68 ? -0.205 1.150 18.527 1.00 92.88 68 HIS A C 1
ATOM 587 O O . HIS A 1 68 ? -1.301 0.781 18.092 1.00 92.88 68 HIS A O 1
ATOM 593 N N . THR A 1 69 ? 0.332 2.310 18.162 1.00 91.94 69 THR A N 1
ATOM 594 C CA . THR A 1 69 ? -0.346 3.303 17.314 1.00 91.94 69 THR A CA 1
ATOM 595 C C . THR A 1 69 ? -0.579 2.818 15.884 1.00 91.94 69 THR A C 1
ATOM 597 O O . THR A 1 69 ? -1.509 3.276 15.231 1.00 91.94 69 THR A O 1
ATOM 600 N N . SER A 1 70 ? 0.224 1.863 15.413 1.00 90.69 70 SER A N 1
ATOM 601 C CA . SER A 1 70 ? 0.124 1.270 14.075 1.00 90.69 70 SER A CA 1
ATOM 602 C C . SER A 1 70 ? -0.749 0.011 14.003 1.00 90.69 70 SER A C 1
ATOM 604 O O . SER A 1 70 ? -0.854 -0.589 12.936 1.00 90.69 70 SER A O 1
ATOM 606 N N . PHE A 1 71 ? -1.373 -0.423 15.106 1.00 94.25 71 PHE A N 1
ATOM 607 C CA . PHE A 1 71 ? -2.218 -1.619 15.091 1.00 94.25 71 PHE A CA 1
ATOM 608 C C . PHE A 1 71 ? -3.415 -1.411 14.163 1.00 94.25 71 PHE A C 1
ATOM 610 O O . PHE A 1 71 ? -4.101 -0.391 14.265 1.00 94.25 71 PHE A O 1
ATOM 617 N N . ARG A 1 72 ? -3.700 -2.389 13.296 1.00 91.75 72 ARG A N 1
ATOM 618 C CA . ARG A 1 72 ? -4.886 -2.410 12.428 1.00 91.75 72 ARG A CA 1
ATOM 619 C C . ARG A 1 72 ? -5.395 -3.837 12.256 1.00 91.75 72 ARG A C 1
ATOM 621 O O . ARG A 1 72 ? -4.616 -4.784 12.185 1.00 91.75 72 ARG A O 1
ATOM 628 N N . PHE A 1 73 ? -6.712 -3.994 12.134 1.00 92.38 73 PHE A N 1
ATOM 629 C CA . PHE A 1 73 ? -7.287 -5.261 11.683 1.00 92.38 73 PHE A CA 1
ATOM 630 C C . PHE A 1 73 ? -7.175 -5.373 10.164 1.00 92.38 73 PHE A C 1
ATOM 632 O O . PHE A 1 73 ? -7.500 -4.422 9.461 1.00 92.38 73 PHE A O 1
ATOM 639 N N . GLY A 1 74 ? -6.821 -6.553 9.648 1.00 86.69 74 GLY A N 1
ATOM 640 C CA . GLY A 1 74 ? -6.710 -6.772 8.200 1.00 86.69 74 GLY A CA 1
ATOM 641 C C . GLY A 1 74 ? -7.994 -6.458 7.421 1.00 86.69 74 GLY A C 1
ATOM 642 O O . GLY A 1 74 ? -7.924 -5.945 6.317 1.00 86.69 74 GLY A O 1
ATOM 643 N N . CYS A 1 75 ? -9.174 -6.677 8.011 1.00 85.81 75 CYS A N 1
ATOM 644 C CA . CYS A 1 75 ? -10.460 -6.338 7.385 1.00 85.81 75 CYS A CA 1
ATOM 645 C C . CYS A 1 75 ? -10.773 -4.834 7.338 1.00 85.81 75 CYS A C 1
ATOM 647 O O . CYS A 1 75 ? -11.730 -4.442 6.681 1.00 85.81 75 CYS A O 1
ATOM 649 N N . ASN A 1 76 ? -10.021 -4.008 8.071 1.00 88.38 76 ASN A N 1
ATOM 650 C CA . 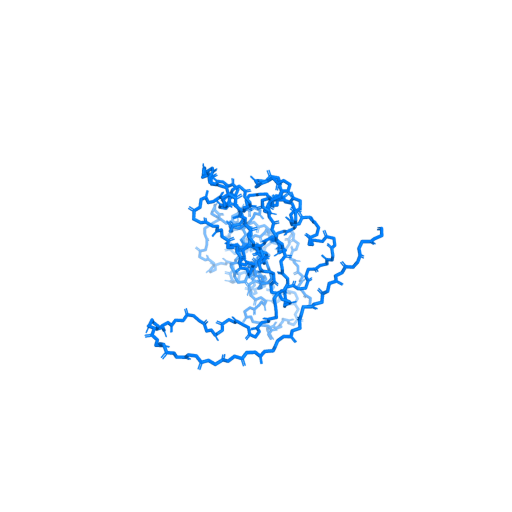ASN A 1 76 ? -10.159 -2.553 8.029 1.00 88.38 76 ASN A CA 1
ATOM 651 C C . ASN A 1 76 ? -9.299 -1.933 6.921 1.00 88.38 76 ASN A C 1
ATOM 653 O O . ASN A 1 76 ? -9.435 -0.742 6.652 1.00 88.38 76 ASN A O 1
ATOM 657 N N . ILE A 1 77 ? -8.410 -2.724 6.315 1.00 84.81 77 ILE A N 1
ATOM 658 C CA . ILE A 1 77 ? -7.626 -2.338 5.147 1.00 84.81 77 ILE A CA 1
ATOM 659 C C . ILE A 1 77 ? -8.551 -2.519 3.942 1.00 84.81 77 ILE A C 1
ATOM 661 O O . ILE A 1 77 ? -9.047 -3.621 3.697 1.00 84.81 77 ILE A O 1
ATOM 665 N N . ASN A 1 78 ? -8.850 -1.428 3.239 1.00 82.44 78 ASN A N 1
ATOM 666 C CA . ASN A 1 78 ? -9.673 -1.489 2.032 1.00 82.44 78 ASN A CA 1
ATOM 667 C C . ASN A 1 78 ? -8.874 -2.105 0.864 1.00 82.44 78 ASN A C 1
ATOM 669 O O . ASN A 1 78 ? -7.662 -2.297 0.960 1.00 82.44 78 ASN A O 1
ATOM 673 N N . ALA A 1 79 ? -9.559 -2.445 -0.233 1.00 80.94 79 ALA A N 1
ATOM 674 C CA . ALA A 1 79 ? -8.913 -3.057 -1.397 1.00 80.94 79 ALA A CA 1
ATOM 675 C C . ALA A 1 79 ? -7.784 -2.172 -1.954 1.00 80.94 79 ALA A C 1
ATOM 677 O O . ALA A 1 79 ? -6.671 -2.646 -2.123 1.00 80.94 79 ALA A O 1
ATOM 678 N N . GLU A 1 80 ? -8.029 -0.868 -2.097 1.00 79.94 80 GLU A N 1
ATOM 679 C CA . GLU A 1 80 ? -7.034 0.086 -2.603 1.00 79.94 80 GLU A CA 1
ATOM 680 C C . GLU A 1 80 ? -5.766 0.168 -1.737 1.00 79.94 80 GLU A C 1
ATOM 682 O O . GLU A 1 80 ? -4.656 0.244 -2.257 1.00 79.94 80 GLU A O 1
ATOM 687 N N . GLU A 1 81 ? -5.897 0.173 -0.408 1.00 83.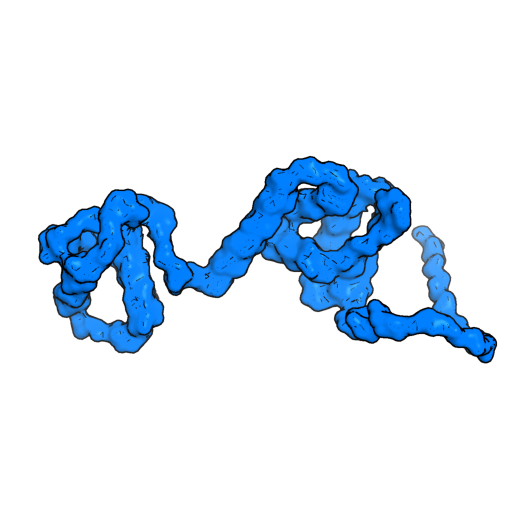00 81 GLU A N 1
ATOM 688 C CA . GLU A 1 81 ? -4.750 0.183 0.506 1.00 83.00 81 GLU A CA 1
ATOM 689 C C . GLU A 1 81 ? -4.012 -1.158 0.468 1.00 83.00 81 GLU A C 1
ATOM 691 O O . GLU A 1 81 ? -2.785 -1.188 0.550 1.00 83.00 81 GLU A O 1
ATOM 696 N N . LYS A 1 82 ? -4.739 -2.268 0.295 1.00 83.06 82 LYS A N 1
ATOM 697 C CA . LYS A 1 82 ? -4.134 -3.589 0.122 1.00 83.06 82 LYS A CA 1
ATOM 698 C C . LYS A 1 82 ? -3.299 -3.649 -1.160 1.00 83.06 82 LYS A C 1
ATOM 700 O O . LYS A 1 82 ? -2.164 -4.115 -1.093 1.00 83.06 82 LYS A O 1
ATOM 705 N N . ASP A 1 83 ? -3.829 -3.134 -2.265 1.00 86.69 83 ASP A N 1
ATOM 706 C CA . ASP A 1 83 ? -3.130 -3.072 -3.551 1.00 86.69 83 ASP A CA 1
ATOM 707 C C . ASP A 1 83 ? -1.875 -2.199 -3.432 1.00 86.69 83 ASP A C 1
ATOM 709 O O . ASP A 1 83 ? -0.780 -2.629 -3.783 1.00 86.69 83 ASP A O 1
ATOM 713 N N . LYS A 1 84 ? -1.984 -1.012 -2.818 1.00 88.19 84 LYS A N 1
ATOM 714 C CA . LYS A 1 84 ? -0.822 -0.146 -2.549 1.00 88.19 84 LYS A CA 1
ATOM 715 C C . LYS A 1 84 ? 0.246 -0.843 -1.711 1.00 88.19 84 LYS A C 1
ATOM 717 O O . LYS A 1 84 ? 1.423 -0.756 -2.047 1.00 88.19 84 LYS A O 1
ATOM 722 N N . LEU A 1 85 ? -0.149 -1.557 -0.656 1.00 86.75 85 LEU A N 1
ATOM 723 C CA . LEU A 1 85 ? 0.787 -2.293 0.193 1.00 86.75 85 LEU A CA 1
ATOM 724 C C . LEU A 1 85 ? 1.479 -3.431 -0.571 1.00 86.75 85 LEU A C 1
ATOM 726 O O . LEU A 1 85 ? 2.646 -3.731 -0.320 1.00 86.75 85 LEU A O 1
ATOM 730 N N . GLU A 1 86 ? 0.771 -4.091 -1.485 1.00 89.62 86 GLU A N 1
ATOM 731 C CA . GLU A 1 86 ? 1.351 -5.102 -2.367 1.00 89.62 86 GLU A CA 1
ATOM 732 C C . GLU A 1 86 ? 2.359 -4.483 -3.341 1.00 89.62 86 GLU A C 1
ATOM 734 O O . GLU A 1 86 ? 3.476 -4.992 -3.468 1.00 89.62 86 GLU A O 1
ATOM 739 N N . TYR A 1 87 ? 2.016 -3.342 -3.942 1.00 93.38 87 TYR A N 1
ATOM 740 C CA . TYR A 1 87 ? 2.912 -2.604 -4.830 1.00 93.38 87 TYR A CA 1
ATOM 741 C C . TYR A 1 87 ? 4.178 -2.158 -4.093 1.00 93.38 87 TYR A C 1
ATOM 743 O O . TYR A 1 87 ? 5.284 -2.398 -4.572 1.00 93.38 87 TYR A O 1
ATOM 751 N N . GLU A 1 88 ? 4.043 -1.583 -2.895 1.00 92.75 88 GLU A N 1
ATOM 752 C CA . GLU A 1 88 ? 5.179 -1.169 -2.065 1.00 92.75 88 GLU A CA 1
ATOM 753 C C . GLU A 1 88 ? 6.085 -2.345 -1.706 1.00 92.75 88 GLU A C 1
ATOM 755 O O . GLU A 1 88 ? 7.305 -2.231 -1.812 1.00 92.75 88 GLU A O 1
ATOM 760 N N . LYS A 1 89 ? 5.517 -3.496 -1.327 1.00 93.31 89 LYS A N 1
ATOM 761 C CA . LYS A 1 89 ? 6.303 -4.704 -1.035 1.00 93.31 89 LYS A CA 1
ATOM 762 C C . LYS A 1 89 ? 7.077 -5.186 -2.257 1.00 93.31 89 LYS A C 1
ATOM 764 O O . LYS A 1 89 ? 8.252 -5.529 -2.129 1.00 93.31 89 LYS A O 1
ATOM 769 N N . TYR A 1 90 ? 6.433 -5.206 -3.422 1.00 95.69 90 TYR A N 1
ATOM 770 C CA . TYR A 1 90 ? 7.063 -5.610 -4.675 1.00 95.69 90 TYR A CA 1
ATOM 771 C C . TYR A 1 90 ? 8.227 -4.680 -5.047 1.00 95.69 90 TYR A C 1
ATOM 773 O O . TYR A 1 90 ? 9.334 -5.150 -5.309 1.00 95.69 90 TYR A O 1
ATOM 781 N N . LEU A 1 91 ? 8.011 -3.362 -5.005 1.00 95.69 91 LEU A N 1
ATOM 782 C CA . LEU A 1 91 ? 9.047 -2.375 -5.324 1.00 95.69 91 LEU A CA 1
ATOM 783 C C . LEU A 1 91 ? 10.188 -2.389 -4.303 1.00 95.69 91 LEU A C 1
ATOM 785 O O . LEU A 1 91 ? 11.352 -2.379 -4.695 1.00 95.69 91 LEU A O 1
ATOM 789 N N . SER A 1 92 ? 9.872 -2.529 -3.013 1.00 94.88 92 SER A N 1
ATOM 790 C CA . SER A 1 92 ? 10.878 -2.649 -1.949 1.00 94.88 92 SER A CA 1
ATOM 791 C C . SER A 1 92 ? 11.797 -3.856 -2.167 1.00 94.88 92 SER A C 1
ATOM 793 O O . SER A 1 92 ? 13.000 -3.774 -1.922 1.00 94.88 92 SER A O 1
ATOM 795 N N . ALA A 1 93 ? 11.257 -4.980 -2.656 1.00 95.44 93 ALA A N 1
ATOM 796 C CA . ALA A 1 93 ? 12.056 -6.162 -2.978 1.00 95.44 93 ALA A CA 1
ATOM 797 C C . ALA A 1 93 ? 13.020 -5.917 -4.154 1.00 95.44 93 ALA A C 1
ATOM 799 O O . ALA A 1 93 ? 14.132 -6.445 -4.160 1.00 95.44 93 ALA A O 1
ATOM 800 N N . ILE A 1 94 ? 12.620 -5.100 -5.132 1.00 94.31 94 ILE A N 1
ATOM 801 C CA . ILE A 1 94 ? 13.469 -4.708 -6.266 1.00 94.31 94 ILE A CA 1
ATOM 802 C C . ILE A 1 94 ? 14.576 -3.755 -5.810 1.00 94.31 94 ILE A C 1
ATOM 804 O O . ILE A 1 94 ? 15.747 -3.976 -6.124 1.00 94.31 94 ILE A O 1
ATOM 808 N N . GLU A 1 95 ? 14.227 -2.715 -5.055 1.00 92.06 95 GLU A N 1
ATOM 809 C CA . GLU A 1 95 ? 15.184 -1.726 -4.548 1.00 92.06 95 GLU A CA 1
ATOM 810 C C . GLU A 1 95 ? 16.216 -2.360 -3.610 1.00 92.06 95 GLU A C 1
ATOM 812 O O . GLU A 1 95 ? 17.410 -2.078 -3.723 1.00 92.06 95 GLU A O 1
ATOM 817 N N . GLY A 1 96 ? 15.770 -3.272 -2.742 1.00 92.19 96 GLY A N 1
ATOM 818 C CA . GLY A 1 96 ? 16.621 -4.012 -1.812 1.00 92.19 96 GLY A CA 1
ATOM 819 C C . GLY A 1 96 ? 17.425 -5.157 -2.437 1.00 92.19 96 GLY A C 1
ATOM 820 O O . GLY A 1 96 ? 18.238 -5.769 -1.746 1.00 92.19 96 GLY A O 1
ATOM 821 N N . SER A 1 97 ? 17.221 -5.476 -3.718 1.00 94.69 97 SER A N 1
ATOM 822 C CA . SER A 1 97 ? 17.977 -6.533 -4.395 1.00 94.69 97 SER A CA 1
ATOM 823 C C . SER A 1 97 ? 19.458 -6.159 -4.523 1.00 94.69 97 SER A C 1
ATOM 825 O O . SER A 1 97 ? 19.793 -5.029 -4.871 1.00 94.69 97 SER A O 1
ATOM 827 N N . PHE A 1 98 ? 20.370 -7.113 -4.332 1.00 92.69 98 PHE A N 1
ATOM 828 C CA . PHE A 1 98 ? 21.805 -6.922 -4.601 1.00 92.69 98 PHE A CA 1
ATOM 829 C C . PHE A 1 98 ? 22.203 -7.264 -6.040 1.00 92.69 98 PHE A C 1
ATOM 831 O O . PHE A 1 98 ? 23.362 -7.091 -6.408 1.00 92.69 98 PHE A O 1
ATOM 838 N N . ASP A 1 99 ? 21.257 -7.721 -6.865 1.00 94.06 99 ASP A N 1
ATOM 839 C CA . ASP A 1 99 ? 21.536 -8.036 -8.261 1.00 94.06 99 ASP A CA 1
ATOM 840 C C . ASP A 1 99 ? 21.919 -6.760 -9.040 1.00 94.06 99 ASP A C 1
ATOM 842 O O . ASP A 1 99 ? 21.267 -5.708 -8.949 1.00 94.06 99 ASP A O 1
ATOM 846 N N . THR A 1 100 ? 23.034 -6.866 -9.762 1.00 92.12 100 THR A N 1
ATOM 847 C CA . THR A 1 100 ? 23.662 -5.816 -10.571 1.00 92.12 100 THR A CA 1
ATOM 848 C C . THR A 1 100 ? 23.489 -6.057 -12.069 1.00 92.12 100 THR A C 1
ATOM 850 O O . THR A 1 100 ? 24.030 -5.290 -12.868 1.00 92.12 100 THR A O 1
ATOM 853 N N . SER A 1 101 ? 22.723 -7.074 -12.473 1.00 93.12 101 SER A N 1
ATOM 854 C CA . SER A 1 101 ? 22.327 -7.291 -13.863 1.00 93.12 101 SER A CA 1
ATOM 855 C C . SER A 1 101 ? 21.693 -6.029 -14.459 1.00 93.12 101 SER A C 1
ATOM 857 O O . SER A 1 101 ? 21.012 -5.265 -13.771 1.00 93.12 101 SER A O 1
ATOM 859 N N . LYS A 1 102 ? 21.901 -5.785 -15.760 1.00 91.88 102 LYS A N 1
ATOM 860 C CA . LYS A 1 102 ? 21.289 -4.630 -16.442 1.00 91.88 102 LYS A CA 1
ATOM 861 C C . LYS A 1 102 ? 19.765 -4.640 -16.333 1.00 91.88 102 LYS A C 1
ATOM 863 O O . LYS A 1 102 ? 19.155 -3.590 -16.166 1.00 91.88 102 LYS A O 1
ATOM 868 N N . GLU A 1 103 ? 19.160 -5.822 -16.372 1.00 92.25 103 GLU A N 1
ATOM 869 C CA . GLU A 1 103 ? 17.726 -5.987 -16.156 1.00 92.25 103 GLU A CA 1
ATOM 870 C C . GLU A 1 103 ? 17.314 -5.463 -14.774 1.00 92.25 103 GLU A C 1
ATOM 872 O O . GLU A 1 103 ? 16.446 -4.596 -14.676 1.00 92.25 103 GLU A O 1
ATOM 877 N N . MET A 1 104 ? 17.985 -5.903 -13.706 1.00 94.56 104 MET A N 1
ATOM 878 C CA . MET A 1 104 ? 17.699 -5.410 -12.359 1.00 94.56 104 MET A CA 1
ATOM 879 C C . MET A 1 104 ? 17.982 -3.910 -12.216 1.00 94.56 104 MET A C 1
ATOM 881 O O . MET A 1 104 ? 17.232 -3.203 -11.546 1.00 94.56 104 MET A O 1
ATOM 885 N N . GLN A 1 105 ? 19.029 -3.392 -12.864 1.00 94.75 105 GLN A N 1
ATOM 886 C CA . GLN A 1 105 ? 19.317 -1.956 -12.876 1.00 94.75 105 GLN A CA 1
ATOM 887 C C . GLN A 1 105 ? 18.183 -1.147 -13.519 1.00 94.75 105 GLN A C 1
ATOM 889 O O . GLN A 1 105 ? 17.808 -0.108 -12.973 1.00 94.75 105 GLN A O 1
ATOM 894 N N . VAL A 1 106 ? 17.600 -1.623 -14.627 1.00 94.81 106 VAL A N 1
ATOM 895 C CA . VAL A 1 106 ? 16.402 -1.009 -15.224 1.00 94.81 106 VAL A CA 1
ATOM 896 C C . VAL A 1 106 ? 15.241 -1.051 -14.240 1.00 94.81 106 VAL A C 1
ATOM 898 O O . VAL A 1 106 ? 14.637 -0.012 -13.973 1.00 94.81 106 VAL A O 1
ATOM 901 N N . ARG A 1 107 ? 14.969 -2.216 -13.638 1.00 95.69 107 ARG A N 1
ATOM 902 C CA . ARG A 1 107 ? 13.866 -2.368 -12.679 1.00 95.69 107 ARG A CA 1
ATOM 903 C C . ARG A 1 107 ? 13.992 -1.398 -11.499 1.00 95.69 107 ARG A C 1
ATOM 905 O O . ARG A 1 107 ? 13.028 -0.716 -11.166 1.00 95.69 107 ARG A O 1
ATOM 912 N N . LYS A 1 108 ? 15.193 -1.265 -10.928 1.00 95.94 108 LYS A N 1
ATOM 913 C CA . LYS A 1 108 ? 15.500 -0.310 -9.848 1.00 95.94 108 LYS A CA 1
ATOM 914 C C . LYS A 1 108 ? 15.333 1.146 -10.280 1.00 95.94 108 LYS A C 1
ATOM 916 O O . LYS A 1 108 ? 14.779 1.945 -9.532 1.00 95.94 108 LYS A O 1
ATOM 921 N N . LYS A 1 109 ? 15.785 1.509 -11.486 1.00 94.88 109 LYS A N 1
ATOM 922 C CA . LYS A 1 109 ? 15.610 2.873 -12.014 1.00 94.88 109 LYS A CA 1
ATOM 923 C C . LYS A 1 109 ? 14.140 3.222 -12.228 1.00 94.88 109 LYS A C 1
ATOM 925 O O . LYS A 1 109 ? 13.746 4.343 -11.920 1.00 94.88 109 LYS A O 1
ATOM 930 N N . ILE A 1 110 ? 13.336 2.281 -12.722 1.00 95.44 110 ILE A N 1
ATOM 931 C CA . ILE A 1 110 ? 11.887 2.465 -12.869 1.00 95.44 110 ILE A CA 1
ATOM 932 C C . ILE A 1 110 ? 11.242 2.617 -11.484 1.00 95.44 110 ILE A C 1
ATOM 934 O O . ILE A 1 110 ? 10.540 3.600 -11.258 1.00 95.44 110 ILE A O 1
ATOM 938 N N . ALA A 1 111 ? 11.539 1.722 -10.536 1.00 95.25 111 ALA A N 1
ATOM 939 C CA . ALA A 1 111 ? 11.021 1.810 -9.168 1.00 95.25 111 ALA A CA 1
ATOM 940 C C . ALA A 1 111 ? 11.305 3.180 -8.518 1.00 95.25 111 ALA A C 1
ATOM 942 O O . ALA A 1 111 ? 10.398 3.792 -7.966 1.00 95.25 111 ALA A O 1
ATOM 943 N N . GLY A 1 112 ? 12.520 3.715 -8.687 1.00 93.12 112 GLY A N 1
ATOM 944 C CA . GLY A 1 112 ? 12.919 4.995 -8.093 1.00 93.12 112 GLY A CA 1
ATOM 945 C C . GLY A 1 112 ? 12.472 6.263 -8.838 1.00 93.12 112 GLY A C 1
ATOM 946 O O . GLY A 1 112 ? 12.671 7.363 -8.321 1.00 93.12 112 GLY A O 1
ATOM 947 N N . ARG A 1 113 ? 11.922 6.168 -10.059 1.00 94.12 113 ARG A N 1
ATOM 948 C CA . ARG A 1 113 ? 11.516 7.347 -10.860 1.00 94.12 113 ARG A CA 1
ATOM 949 C C . ARG A 1 113 ? 10.019 7.528 -11.027 1.00 94.12 113 ARG A C 1
ATOM 951 O O . ARG A 1 113 ? 9.589 8.651 -11.291 1.00 94.12 113 ARG A O 1
ATOM 958 N N . TYR A 1 114 ? 9.246 6.466 -10.866 1.00 94.00 114 TYR A N 1
ATOM 959 C CA . TYR A 1 114 ? 7.796 6.502 -10.990 1.00 94.00 114 TYR A CA 1
ATOM 960 C C . TYR A 1 114 ? 7.124 6.451 -9.620 1.00 94.00 114 TYR A C 1
ATOM 962 O O . TYR A 1 114 ? 7.694 5.968 -8.648 1.00 94.00 114 TYR A O 1
ATOM 970 N N . GLY A 1 115 ? 5.883 6.937 -9.541 1.00 92.25 115 GLY A N 1
ATOM 971 C CA . GLY A 1 115 ? 5.046 6.692 -8.365 1.00 92.25 115 GLY A CA 1
ATOM 972 C C . GLY A 1 115 ? 4.726 5.201 -8.225 1.00 92.25 115 GLY A C 1
ATOM 973 O O . GLY A 1 115 ? 4.673 4.493 -9.230 1.00 92.25 115 GLY A O 1
ATOM 974 N N . THR A 1 116 ? 4.469 4.741 -6.999 1.00 93.06 116 THR A N 1
ATOM 975 C CA . THR A 1 116 ? 4.301 3.322 -6.632 1.00 93.06 116 THR A CA 1
ATOM 976 C C . THR A 1 116 ? 3.401 2.538 -7.594 1.00 93.06 116 THR A C 1
ATOM 978 O O . THR A 1 116 ? 3.780 1.481 -8.090 1.00 93.06 116 THR A O 1
ATOM 981 N N . GLU A 1 117 ? 2.217 3.070 -7.903 1.00 92.38 117 GLU A N 1
ATOM 982 C CA . GLU A 1 117 ? 1.255 2.402 -8.783 1.00 92.38 117 GLU A CA 1
ATOM 983 C C . GLU A 1 117 ? 1.759 2.314 -10.231 1.00 92.38 117 GLU A C 1
ATOM 985 O O . GLU A 1 117 ? 1.736 1.244 -10.834 1.00 92.38 117 GLU A O 1
ATOM 990 N N . THR A 1 118 ? 2.251 3.421 -10.793 1.00 93.56 118 THR A N 1
ATOM 991 C CA . THR A 1 118 ? 2.773 3.452 -12.167 1.00 93.56 118 THR A CA 1
ATOM 992 C C . THR A 1 118 ? 4.010 2.568 -12.309 1.00 93.56 118 THR A C 1
ATOM 994 O O . THR A 1 118 ? 4.112 1.821 -13.277 1.00 93.56 118 THR A O 1
ATOM 997 N N . ALA A 1 119 ? 4.923 2.608 -11.335 1.00 95.44 119 ALA A N 1
ATOM 998 C CA . ALA A 1 119 ? 6.114 1.766 -11.307 1.00 95.44 119 ALA A CA 1
ATOM 999 C C . ALA A 1 119 ? 5.737 0.281 -11.316 1.00 95.44 119 ALA A C 1
ATOM 1001 O O . ALA A 1 119 ? 6.249 -0.479 -12.136 1.00 95.44 119 ALA A O 1
ATOM 1002 N N . TYR A 1 120 ? 4.806 -0.120 -10.444 1.00 95.31 120 TYR A N 1
ATOM 1003 C CA . TYR A 1 120 ? 4.324 -1.496 -10.380 1.00 95.31 120 TYR A CA 1
ATOM 1004 C C . TYR A 1 120 ? 3.699 -1.939 -11.706 1.00 95.31 120 TYR A C 1
ATOM 1006 O O . TYR A 1 120 ? 4.060 -2.994 -12.229 1.00 95.31 120 TYR A O 1
ATOM 1014 N N . LYS A 1 121 ? 2.807 -1.129 -12.290 1.00 94.31 121 LYS A N 1
ATOM 1015 C CA . LYS A 1 121 ? 2.166 -1.469 -13.567 1.00 94.31 121 LYS A CA 1
ATOM 1016 C C . LYS A 1 121 ? 3.180 -1.578 -14.710 1.00 94.31 121 LYS A C 1
ATOM 1018 O O . LYS A 1 121 ? 3.127 -2.547 -15.456 1.00 94.31 121 LYS A O 1
ATOM 1023 N N . ILE A 1 122 ? 4.147 -0.658 -14.808 1.00 94.62 122 ILE A N 1
ATOM 1024 C CA . ILE A 1 122 ? 5.223 -0.745 -15.809 1.00 94.62 122 ILE A CA 1
ATOM 1025 C C . ILE A 1 122 ? 5.997 -2.056 -15.639 1.00 94.62 122 ILE A C 1
ATOM 1027 O O . ILE A 1 122 ? 6.147 -2.809 -16.591 1.00 94.62 122 ILE A O 1
ATOM 1031 N N . LEU A 1 123 ? 6.451 -2.363 -14.424 1.00 94.94 123 LEU A N 1
ATOM 1032 C CA . LEU A 1 123 ? 7.302 -3.528 -14.162 1.00 94.94 123 LEU A CA 1
ATOM 1033 C C . LEU A 1 123 ? 6.591 -4.875 -14.327 1.00 94.94 123 LEU A C 1
ATOM 1035 O O . LEU A 1 123 ? 7.258 -5.891 -14.506 1.00 94.94 123 LEU A O 1
ATOM 1039 N N . THR A 1 124 ? 5.261 -4.895 -14.242 1.00 93.88 124 THR A N 1
ATOM 1040 C CA . THR A 1 124 ? 4.458 -6.120 -14.359 1.00 93.88 124 THR A CA 1
ATOM 1041 C C . THR A 1 124 ? 3.835 -6.310 -15.738 1.00 93.88 124 THR A C 1
ATOM 1043 O O . THR A 1 124 ? 3.573 -7.449 -16.117 1.00 93.88 124 THR A O 1
ATOM 1046 N N . GLN A 1 125 ? 3.596 -5.230 -16.488 1.00 93.25 125 GLN A N 1
ATOM 1047 C CA . GLN A 1 125 ? 2.870 -5.280 -17.763 1.00 93.25 125 GLN A CA 1
ATOM 1048 C C . GLN A 1 125 ? 3.746 -4.999 -18.987 1.00 93.25 125 GLN A C 1
ATOM 1050 O O . GLN A 1 125 ? 3.428 -5.501 -20.066 1.00 93.25 125 GLN A O 1
ATOM 1055 N N . VAL A 1 126 ? 4.822 -4.216 -18.841 1.00 93.06 126 VAL A N 1
ATOM 1056 C CA . VAL A 1 126 ? 5.764 -3.936 -19.934 1.00 93.06 126 VAL A CA 1
ATOM 1057 C C . VAL A 1 126 ? 6.712 -5.114 -20.085 1.00 93.06 126 VAL A C 1
ATOM 1059 O O . VAL A 1 126 ? 7.356 -5.545 -19.126 1.00 93.06 126 VAL A O 1
ATOM 1062 N N . GLU A 1 127 ? 6.817 -5.626 -21.306 1.00 92.81 127 GLU A N 1
ATOM 1063 C CA . GLU A 1 127 ? 7.752 -6.698 -21.621 1.00 92.81 127 GLU A CA 1
ATOM 1064 C C . GLU A 1 127 ? 9.099 -6.105 -22.045 1.00 92.81 127 GLU A C 1
ATOM 1066 O O . GLU A 1 127 ? 9.171 -5.299 -22.970 1.00 92.81 127 GLU A O 1
ATOM 1071 N N . PHE A 1 128 ? 10.179 -6.517 -21.379 1.00 92.69 128 PHE A N 1
ATOM 1072 C CA . PHE A 1 128 ? 11.539 -6.097 -21.712 1.00 92.69 128 PHE A CA 1
ATOM 1073 C C . PHE A 1 128 ? 12.258 -7.229 -22.447 1.00 92.69 128 PHE A C 1
ATOM 1075 O O . PHE A 1 128 ? 12.764 -8.161 -21.821 1.00 92.69 128 PHE A O 1
ATOM 1082 N N . LYS A 1 129 ? 12.317 -7.150 -23.779 1.00 91.69 129 LYS A N 1
ATOM 1083 C CA . LYS A 1 129 ? 13.041 -8.118 -24.612 1.00 91.69 129 LYS A CA 1
ATOM 1084 C C . LYS A 1 129 ? 14.491 -7.684 -24.763 1.00 91.69 129 LYS A C 1
ATOM 1086 O O . LYS A 1 129 ? 14.770 -6.592 -25.250 1.00 91.69 129 LYS A O 1
ATOM 1091 N N . THR A 1 130 ? 15.421 -8.538 -24.358 1.00 90.38 130 THR A N 1
ATOM 1092 C CA . THR A 1 130 ? 16.858 -8.315 -24.539 1.00 90.38 130 THR A CA 1
ATOM 1093 C C . THR A 1 130 ? 17.413 -9.259 -25.595 1.00 90.38 130 THR A C 1
ATOM 1095 O O . THR A 1 130 ? 16.839 -10.302 -25.909 1.00 90.38 130 THR A O 1
ATOM 1098 N N . ASN A 1 131 ? 18.545 -8.884 -26.179 1.00 87.19 131 ASN A N 1
ATOM 1099 C CA . ASN A 1 131 ? 19.252 -9.755 -27.108 1.00 87.19 131 ASN A CA 1
ATOM 1100 C C . ASN A 1 131 ? 20.157 -10.763 -26.390 1.00 87.19 131 ASN A C 1
ATOM 1102 O O . ASN A 1 131 ? 20.441 -10.641 -25.201 1.00 87.19 131 ASN A O 1
ATOM 1106 N N . GLN A 1 132 ? 20.704 -11.713 -27.154 1.00 80.56 132 GLN A N 1
ATOM 1107 C CA . GLN A 1 132 ? 21.605 -12.757 -26.644 1.00 80.56 132 GLN A CA 1
ATOM 1108 C C . GLN A 1 132 ? 22.824 -12.209 -25.876 1.00 80.56 132 GLN A C 1
ATOM 1110 O O . GLN A 1 132 ? 23.340 -12.877 -24.986 1.00 80.56 132 GLN A O 1
ATOM 1115 N N . TYR A 1 133 ? 23.272 -10.991 -26.196 1.00 83.50 133 TYR A N 1
ATOM 1116 C CA . TYR A 1 133 ? 24.435 -10.353 -25.569 1.00 83.50 133 TYR A CA 1
ATOM 1117 C C . TYR A 1 133 ? 24.077 -9.347 -24.467 1.00 83.50 133 TYR A C 1
ATOM 1119 O O . TYR A 1 133 ? 24.971 -8.690 -23.934 1.00 83.50 133 TYR A O 1
ATOM 1127 N N . ASN A 1 134 ? 22.790 -9.182 -24.144 1.00 84.25 134 ASN A N 1
ATOM 1128 C CA . ASN A 1 134 ? 22.279 -8.175 -23.212 1.00 84.25 134 ASN A CA 1
ATOM 1129 C C . ASN A 1 134 ? 22.845 -6.754 -23.470 1.00 84.25 134 ASN A C 1
ATOM 1131 O O . ASN A 1 134 ? 23.168 -5.979 -22.557 1.00 84.25 134 ASN A O 1
ATOM 1135 N N . SER A 1 135 ? 23.062 -6.437 -24.746 1.00 84.56 135 SER A N 1
ATOM 1136 C CA . SER A 1 135 ? 23.615 -5.168 -25.214 1.00 84.56 135 SER A CA 1
ATOM 1137 C C . SER A 1 135 ? 22.534 -4.179 -25.630 1.00 84.56 135 SER A C 1
ATOM 1139 O O . SER A 1 135 ? 22.790 -2.981 -25.547 1.00 84.56 135 SER A O 1
ATOM 1141 N N . PHE A 1 136 ? 21.337 -4.654 -25.984 1.00 89.69 136 PHE A N 1
ATOM 1142 C CA . PHE A 1 136 ? 20.172 -3.806 -26.220 1.00 89.69 136 PHE A CA 1
ATOM 1143 C C . PHE A 1 136 ? 18.899 -4.365 -25.581 1.00 89.69 136 PHE A C 1
ATOM 1145 O O . PHE A 1 136 ? 18.791 -5.574 -25.357 1.00 89.69 136 PHE A O 1
ATOM 1152 N N . VAL A 1 137 ? 17.942 -3.472 -25.320 1.00 92.75 137 VAL A N 1
ATOM 1153 C CA . VAL A 1 137 ? 16.621 -3.788 -24.766 1.00 92.75 137 VAL A CA 1
ATOM 1154 C C . VAL A 1 137 ? 15.505 -3.128 -25.575 1.00 92.75 137 VAL A C 1
ATOM 1156 O O . VAL A 1 137 ? 15.596 -1.959 -25.936 1.00 92.75 137 VAL A O 1
ATOM 1159 N N . THR A 1 138 ? 14.425 -3.858 -25.816 1.00 92.38 138 THR A N 1
ATOM 1160 C CA . THR A 1 138 ? 13.175 -3.319 -26.355 1.00 92.38 138 THR A CA 1
ATOM 1161 C C . THR A 1 138 ? 12.102 -3.417 -25.279 1.00 92.38 138 THR A C 1
ATOM 1163 O O . THR A 1 138 ? 11.831 -4.510 -24.781 1.00 92.38 138 THR A O 1
ATOM 1166 N N . ALA A 1 139 ? 11.513 -2.284 -24.904 1.00 93.50 139 ALA A N 1
ATOM 1167 C CA . ALA A 1 139 ? 10.370 -2.226 -24.003 1.00 93.50 139 ALA A CA 1
ATOM 1168 C C . ALA A 1 139 ? 9.074 -2.199 -24.821 1.00 93.50 139 ALA A C 1
ATOM 1170 O O . ALA A 1 139 ? 8.806 -1.224 -25.520 1.00 93.50 139 ALA A O 1
ATOM 1171 N N . LEU A 1 140 ? 8.287 -3.268 -24.727 1.00 92.56 140 LEU A N 1
ATOM 1172 C CA . LEU A 1 140 ? 6.980 -3.388 -25.365 1.00 92.56 140 LEU A CA 1
ATOM 1173 C C . LEU A 1 140 ? 5.909 -2.934 -24.376 1.00 92.56 140 LEU A C 1
ATOM 1175 O O . LEU A 1 140 ? 5.570 -3.647 -23.425 1.00 92.56 140 LEU A O 1
ATOM 1179 N N . VAL A 1 141 ? 5.422 -1.715 -24.574 1.00 91.94 141 VAL A N 1
ATOM 1180 C CA . VAL A 1 141 ? 4.435 -1.074 -23.711 1.00 91.94 141 VAL A CA 1
ATOM 1181 C C . VAL A 1 141 ? 3.040 -1.413 -24.234 1.00 91.94 141 VAL A C 1
ATOM 1183 O O . VAL A 1 141 ? 2.705 -1.007 -25.346 1.00 91.94 141 VAL A O 1
ATOM 1186 N N . PRO A 1 142 ? 2.206 -2.142 -23.475 1.00 90.19 142 PRO A N 1
ATOM 1187 C CA . PRO A 1 142 ? 0.847 -2.419 -23.915 1.00 90.19 142 PRO A CA 1
ATOM 1188 C C . PRO A 1 142 ? 0.028 -1.125 -23.938 1.00 90.19 142 PRO A C 1
ATOM 1190 O O . PRO A 1 142 ? 0.107 -0.316 -23.010 1.00 90.19 142 PRO A O 1
ATOM 1193 N N . ASN A 1 143 ? -0.785 -0.941 -24.978 1.00 86.50 143 ASN A N 1
ATOM 1194 C CA . ASN A 1 143 ? -1.612 0.258 -25.142 1.00 86.50 143 ASN A CA 1
ATOM 1195 C C . ASN A 1 143 ? -2.598 0.464 -23.969 1.00 86.50 143 ASN A C 1
ATOM 1197 O O . ASN A 1 143 ? -2.916 1.592 -23.601 1.00 86.50 143 ASN A O 1
ATOM 1201 N N . SER A 1 144 ? -3.031 -0.620 -23.317 1.00 86.25 144 SER A N 1
ATOM 1202 C CA . SER A 1 144 ? -3.896 -0.582 -22.129 1.00 86.25 144 SER A CA 1
ATOM 1203 C C . SER A 1 144 ? -3.262 0.048 -20.882 1.00 86.25 144 SER A C 1
ATOM 1205 O O . SER A 1 144 ? -3.988 0.388 -19.946 1.00 86.25 144 SER A O 1
ATOM 1207 N N . LEU A 1 145 ? -1.936 0.230 -20.844 1.00 86.38 145 LEU A N 1
ATOM 1208 C CA . LEU A 1 145 ? -1.243 0.841 -19.707 1.00 86.38 145 LEU A CA 1
ATOM 1209 C C . LEU A 1 145 ? -1.425 2.372 -19.639 1.00 86.38 145 LEU A C 1
ATOM 1211 O O . LEU A 1 145 ? -1.165 2.952 -18.585 1.00 86.38 145 LEU A O 1
ATOM 1215 N N . ASP A 1 146 ? -1.887 3.003 -20.729 1.00 85.12 146 ASP A N 1
ATOM 1216 C CA . ASP A 1 146 ? -2.209 4.439 -20.835 1.00 85.12 146 ASP A CA 1
ATOM 1217 C C . ASP A 1 146 ? -1.118 5.360 -20.242 1.00 85.12 146 ASP A C 1
ATOM 1219 O O . ASP A 1 146 ? -1.364 6.232 -19.404 1.00 85.12 146 ASP A O 1
ATOM 1223 N N . LEU A 1 147 ? 0.143 5.122 -20.627 1.00 89.69 147 LEU A N 1
ATOM 1224 C CA . LEU A 1 147 ? 1.255 5.986 -20.227 1.00 89.69 147 LEU A CA 1
ATOM 1225 C C . LEU A 1 147 ? 1.215 7.292 -21.023 1.00 89.69 147 LEU A C 1
ATOM 1227 O O . LEU A 1 147 ? 1.202 7.285 -22.251 1.00 89.69 147 LEU A O 1
ATOM 1231 N N . SER A 1 148 ? 1.300 8.424 -20.324 1.00 91.94 148 SER A N 1
ATOM 1232 C CA . SER A 1 148 ? 1.478 9.728 -20.975 1.00 91.94 148 SER A CA 1
ATOM 1233 C C . SER A 1 148 ? 2.792 9.795 -21.763 1.00 91.94 148 SER A C 1
ATOM 1235 O O . SER A 1 148 ? 3.778 9.158 -21.388 1.00 91.94 148 SER A O 1
ATOM 1237 N N . GLU A 1 149 ? 2.857 10.652 -22.787 1.00 91.00 149 GLU A N 1
ATOM 1238 C CA . GLU A 1 149 ? 4.082 10.896 -23.572 1.00 91.00 149 GLU A CA 1
ATOM 1239 C C . GLU A 1 149 ? 5.292 11.186 -22.671 1.00 91.00 149 GLU A C 1
ATOM 1241 O O . GLU A 1 149 ? 6.347 10.570 -22.802 1.00 91.00 149 GLU A O 1
ATOM 1246 N N . ARG A 1 150 ? 5.101 12.029 -21.648 1.00 93.00 150 ARG A N 1
ATOM 1247 C CA . ARG A 1 150 ? 6.133 12.336 -20.650 1.00 93.00 150 ARG A CA 1
ATOM 1248 C C . ARG A 1 150 ? 6.605 11.100 -19.879 1.00 93.00 150 ARG A C 1
ATOM 1250 O O . ARG A 1 150 ? 7.780 11.003 -19.537 1.00 93.00 150 ARG A O 1
ATOM 1257 N N . GLN A 1 151 ? 5.711 10.172 -19.544 1.00 92.56 151 GLN A N 1
ATOM 1258 C CA . GLN A 1 151 ? 6.101 8.921 -18.888 1.00 92.56 151 GLN A CA 1
ATOM 1259 C C . GLN A 1 151 ? 6.887 8.027 -19.853 1.00 92.56 151 GLN A C 1
ATOM 1261 O O . GLN A 1 151 ? 7.907 7.477 -19.462 1.00 92.56 151 GLN A O 1
ATOM 1266 N N . ILE A 1 152 ? 6.500 7.944 -21.124 1.00 92.94 152 ILE A N 1
ATOM 1267 C CA . ILE A 1 152 ? 7.252 7.188 -22.138 1.00 92.94 152 ILE A CA 1
ATOM 1268 C C . ILE A 1 152 ? 8.665 7.770 -22.332 1.00 92.94 152 ILE A C 1
ATOM 1270 O O . ILE A 1 152 ? 9.646 7.023 -22.405 1.00 92.94 152 ILE A O 1
ATOM 1274 N N . GLU A 1 153 ? 8.806 9.096 -22.321 1.00 93.81 153 GLU A N 1
ATOM 1275 C CA . GLU A 1 153 ? 10.111 9.770 -22.343 1.00 93.81 153 GLU A CA 1
ATOM 1276 C C . GLU A 1 153 ? 10.957 9.433 -21.107 1.00 93.81 153 GLU A C 1
ATOM 1278 O O . GLU A 1 153 ? 12.143 9.124 -21.225 1.00 93.81 153 GLU A O 1
ATOM 1283 N N . ILE A 1 154 ? 10.364 9.442 -19.908 1.00 94.31 154 ILE A N 1
ATOM 1284 C CA . ILE A 1 154 ? 11.073 9.062 -18.676 1.00 94.31 154 ILE A CA 1
ATOM 1285 C C . ILE A 1 154 ? 11.537 7.603 -18.753 1.00 94.31 154 ILE A C 1
ATOM 1287 O O . ILE A 1 154 ? 12.648 7.299 -18.310 1.00 94.31 154 ILE A O 1
ATOM 1291 N N . LEU A 1 155 ? 10.716 6.702 -19.306 1.00 94.12 155 LEU A N 1
ATOM 1292 C CA . LEU A 1 155 ? 11.053 5.286 -19.478 1.00 94.12 155 LEU A CA 1
ATOM 1293 C C . LEU A 1 155 ? 12.252 5.141 -20.412 1.00 94.12 155 LEU A C 1
ATOM 1295 O O . LEU A 1 155 ? 13.230 4.491 -20.047 1.00 94.12 155 LEU A O 1
ATOM 1299 N N . SER A 1 156 ? 12.201 5.825 -21.552 1.00 94.00 156 SER A N 1
ATOM 1300 C CA . SER A 1 156 ? 13.287 5.905 -22.532 1.00 94.00 156 SER A CA 1
ATOM 1301 C C . SER A 1 156 ? 14.597 6.347 -21.877 1.00 94.00 156 SER A C 1
ATOM 1303 O O . SER A 1 156 ? 15.600 5.641 -21.954 1.00 94.00 156 SER A O 1
ATOM 1305 N N . GLN A 1 157 ? 14.565 7.430 -21.095 1.00 94.75 157 GLN A N 1
ATOM 1306 C CA . GLN A 1 157 ? 15.731 7.916 -20.349 1.00 94.75 157 GLN A CA 1
ATOM 1307 C C . GLN A 1 157 ? 16.263 6.896 -19.328 1.00 94.75 157 GLN A C 1
ATOM 1309 O O . GLN A 1 157 ? 17.474 6.802 -19.119 1.00 94.75 157 GLN A O 1
ATOM 1314 N N . GLN A 1 158 ? 15.387 6.128 -18.664 1.00 95.00 158 GLN A N 1
ATOM 1315 C CA . GLN A 1 158 ? 15.833 5.104 -17.710 1.00 95.00 158 GLN A CA 1
ATOM 1316 C C . GLN A 1 158 ? 16.505 3.918 -18.409 1.00 95.00 158 GLN A C 1
ATOM 1318 O O . GLN A 1 158 ? 17.484 3.392 -17.874 1.00 95.00 158 GLN A O 1
ATOM 1323 N N . LEU A 1 159 ? 16.013 3.516 -19.584 1.00 93.94 159 LEU A N 1
ATOM 1324 C CA . LEU A 1 159 ? 16.622 2.462 -20.399 1.00 93.94 159 LEU A CA 1
ATOM 1325 C C . LEU A 1 159 ? 17.965 2.918 -20.973 1.00 93.94 159 LEU A C 1
ATOM 1327 O O . LEU A 1 159 ? 18.961 2.200 -20.850 1.00 93.94 159 LEU A O 1
ATOM 1331 N N . GLU A 1 160 ? 18.019 4.141 -21.500 1.00 93.69 160 GLU A N 1
ATOM 1332 C CA . GLU A 1 160 ? 19.246 4.779 -21.978 1.00 93.69 160 GLU A CA 1
ATOM 1333 C C . GLU A 1 160 ? 20.325 4.817 -20.895 1.00 93.69 160 GLU A C 1
ATOM 1335 O O . GLU A 1 160 ? 21.482 4.485 -21.142 1.00 93.69 160 GLU A O 1
ATOM 1340 N N . ALA A 1 161 ? 19.948 5.141 -19.657 1.00 93.50 161 ALA A N 1
ATOM 1341 C CA . ALA A 1 161 ? 20.882 5.209 -18.540 1.00 93.50 161 ALA A CA 1
ATOM 1342 C C . ALA A 1 161 ? 21.508 3.851 -18.156 1.00 93.50 161 ALA A C 1
ATOM 1344 O O . ALA A 1 161 ? 22.423 3.833 -17.331 1.00 93.50 161 ALA A O 1
ATOM 1345 N N . VAL A 1 162 ? 21.013 2.727 -18.688 1.00 93.69 162 VAL A N 1
ATOM 1346 C CA . VAL A 1 162 ? 21.559 1.377 -18.446 1.00 93.69 162 VAL A CA 1
ATOM 1347 C C . VAL A 1 162 ? 22.204 0.790 -19.701 1.00 93.69 162 VAL A C 1
ATOM 1349 O O . VAL A 1 162 ? 23.263 0.166 -19.613 1.00 93.69 162 VAL A O 1
ATOM 1352 N N . TYR A 1 163 ? 21.579 0.972 -20.865 1.00 91.81 163 TYR A N 1
ATOM 1353 C CA . TYR A 1 163 ? 22.012 0.361 -22.125 1.00 91.81 163 TYR A CA 1
ATOM 1354 C C . TYR A 1 163 ? 22.745 1.329 -23.071 1.00 91.81 163 TYR A C 1
ATOM 1356 O O . TYR A 1 163 ? 23.406 0.875 -24.003 1.00 91.81 163 TYR A O 1
ATOM 1364 N N . GLY A 1 164 ? 22.713 2.637 -22.804 1.00 89.88 164 GLY A N 1
ATOM 1365 C CA . GLY A 1 164 ? 23.348 3.688 -23.603 1.00 89.88 164 GLY A CA 1
ATOM 1366 C C . GLY A 1 164 ? 22.466 4.228 -24.736 1.00 89.88 164 GLY A C 1
ATOM 1367 O O . GLY A 1 164 ? 21.423 3.659 -25.046 1.00 89.88 164 GLY A O 1
ATOM 1368 N N . ILE A 1 165 ? 22.929 5.312 -25.376 1.00 82.38 165 ILE A N 1
ATOM 1369 C CA . ILE A 1 165 ? 22.198 6.145 -26.363 1.00 82.38 165 ILE A CA 1
ATOM 1370 C C . ILE A 1 165 ? 21.562 5.340 -27.516 1.00 82.38 165 ILE A C 1
ATOM 1372 O O . ILE A 1 165 ? 20.506 5.716 -28.003 1.00 82.38 165 ILE A O 1
ATOM 1376 N N . ASN A 1 166 ? 22.152 4.207 -27.918 1.00 84.38 166 ASN A N 1
ATOM 1377 C CA . ASN A 1 166 ? 21.647 3.347 -29.005 1.00 84.38 166 ASN A CA 1
ATOM 1378 C C . ASN A 1 166 ? 21.298 1.920 -28.541 1.00 84.38 166 ASN A C 1
ATOM 1380 O O . ASN A 1 166 ? 21.187 1.002 -29.353 1.00 84.38 166 ASN A O 1
ATOM 1384 N N . GLY A 1 167 ? 21.209 1.708 -27.228 1.00 86.75 167 GLY A N 1
ATOM 1385 C CA . GLY A 1 167 ? 20.981 0.398 -26.624 1.00 86.75 167 GLY A CA 1
ATOM 1386 C C . GLY A 1 167 ? 19.528 0.136 -26.240 1.00 86.75 167 GLY A C 1
ATOM 1387 O O . GLY A 1 167 ? 19.270 -0.845 -25.544 1.00 86.75 167 GLY A O 1
ATOM 1388 N N . TYR A 1 168 ? 18.580 0.990 -26.629 1.00 92.12 168 TYR A N 1
ATOM 1389 C CA . TYR A 1 168 ? 17.187 0.830 -26.231 1.00 92.12 168 TYR A CA 1
ATOM 1390 C C . TYR A 1 168 ? 16.188 1.227 -27.320 1.00 92.12 168 TYR A C 1
ATOM 1392 O O . TYR A 1 168 ? 16.463 2.099 -28.14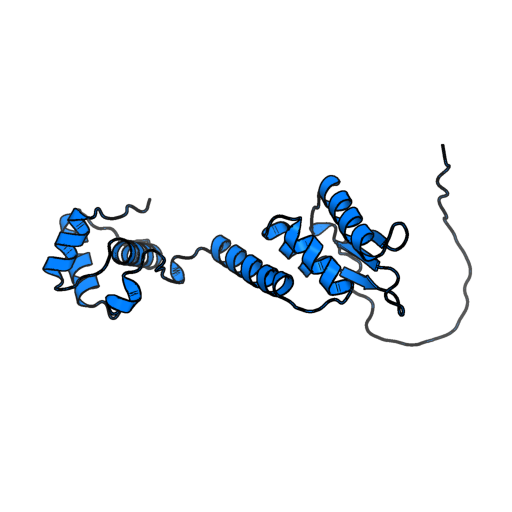0 1.00 92.12 168 TYR A O 1
ATOM 1400 N N . TYR A 1 169 ? 15.015 0.597 -27.271 1.00 89.56 169 TYR A N 1
ATOM 1401 C CA . TYR A 1 169 ? 13.831 0.940 -28.056 1.00 89.56 169 TYR A CA 1
ATOM 1402 C C . TYR A 1 169 ? 12.590 0.849 -27.165 1.00 89.56 169 TYR A C 1
ATOM 1404 O O . TYR A 1 169 ? 12.543 0.024 -26.247 1.00 89.56 169 TYR A O 1
ATOM 1412 N N . VAL A 1 170 ? 11.593 1.691 -27.427 1.00 90.06 170 VAL A N 1
ATOM 1413 C CA . VAL A 1 170 ? 10.294 1.653 -26.748 1.00 90.06 170 VAL A CA 1
ATOM 1414 C C . VAL A 1 170 ? 9.212 1.625 -27.815 1.00 90.06 170 VAL A C 1
ATOM 1416 O O . VAL A 1 170 ? 9.082 2.588 -28.566 1.00 90.06 170 VAL A O 1
ATOM 1419 N N . ASP A 1 171 ? 8.446 0.538 -27.855 1.00 89.12 171 ASP A N 1
ATOM 1420 C CA . ASP A 1 171 ? 7.359 0.340 -28.812 1.00 89.12 171 ASP A CA 1
ATOM 1421 C C . ASP A 1 171 ? 6.033 0.190 -28.064 1.00 89.12 171 ASP A C 1
ATOM 1423 O O . ASP A 1 171 ? 5.959 -0.493 -27.040 1.00 89.12 171 ASP A O 1
ATOM 1427 N N . ILE A 1 172 ? 4.977 0.821 -28.579 1.00 87.25 172 ILE A N 1
ATOM 1428 C CA . ILE A 1 172 ? 3.613 0.659 -28.063 1.00 87.25 172 ILE A CA 1
ATOM 1429 C C . ILE A 1 172 ? 2.947 -0.464 -28.854 1.00 87.25 172 ILE A C 1
ATOM 1431 O O . ILE A 1 172 ? 2.859 -0.386 -30.079 1.00 87.25 172 ILE A O 1
ATOM 1435 N N . VAL A 1 173 ? 2.485 -1.502 -28.160 1.00 87.25 173 VAL A N 1
ATOM 1436 C CA . VAL A 1 173 ? 1.892 -2.697 -28.771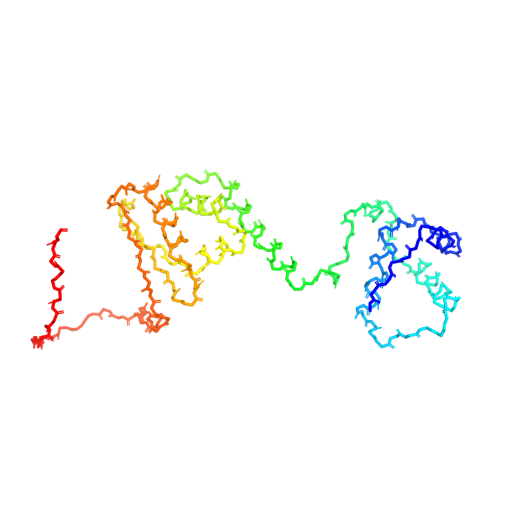 1.00 87.25 173 VAL A CA 1
ATOM 1437 C C . VAL A 1 173 ? 0.399 -2.750 -28.454 1.00 87.25 173 VAL A C 1
ATOM 1439 O O . VAL A 1 173 ? -0.014 -2.547 -27.309 1.00 87.25 173 VAL A O 1
ATOM 1442 N N . GLU A 1 174 ? -0.423 -3.013 -29.470 1.00 76.38 174 GLU A N 1
ATOM 1443 C CA . GLU A 1 174 ? -1.849 -3.288 -29.284 1.00 76.38 174 GLU A CA 1
ATOM 1444 C C . GLU A 1 174 ? -2.031 -4.671 -28.637 1.00 76.38 174 GLU A C 1
ATOM 1446 O O . GLU A 1 174 ? -1.337 -5.628 -28.978 1.00 76.38 174 GLU A O 1
ATOM 1451 N N . ASP A 1 175 ? -2.977 -4.803 -27.702 1.00 63.25 175 ASP A N 1
ATOM 1452 C CA . ASP A 1 175 ? -3.181 -6.030 -26.907 1.00 63.25 175 ASP A CA 1
ATOM 1453 C C . ASP A 1 175 ? -3.546 -7.284 -27.744 1.00 63.25 175 ASP A C 1
ATOM 1455 O O . ASP A 1 175 ? -3.654 -8.386 -27.204 1.00 63.25 175 ASP A O 1
ATOM 1459 N N . SER A 1 176 ? -3.702 -7.145 -29.063 1.00 47.56 176 SER A N 1
ATOM 1460 C CA . SER A 1 176 ? -4.049 -8.197 -30.022 1.00 47.56 176 SER A CA 1
ATOM 1461 C C . SER A 1 176 ? -2.903 -9.126 -30.456 1.00 47.56 176 SER A C 1
ATOM 1463 O O . SER A 1 176 ? -3.166 -10.056 -31.210 1.00 47.56 176 SER A O 1
ATOM 1465 N N . GLU A 1 177 ? -1.664 -8.951 -29.983 1.00 48.47 177 GLU A N 1
ATOM 1466 C CA . GLU A 1 177 ? -0.520 -9.795 -30.405 1.00 48.47 177 GLU A CA 1
ATOM 1467 C C . GLU A 1 177 ? 0.060 -10.712 -29.306 1.00 48.47 177 GLU A C 1
ATOM 1469 O O . GLU A 1 177 ? 1.182 -11.201 -29.424 1.00 48.47 177 GLU A O 1
ATOM 1474 N N . LYS A 1 178 ? -0.687 -11.003 -28.229 1.00 41.56 178 LYS A N 1
ATOM 1475 C CA . LYS A 1 178 ? -0.237 -11.943 -27.172 1.00 41.56 178 LYS A CA 1
ATOM 1476 C C . LYS A 1 178 ? -0.611 -13.415 -27.394 1.00 41.56 178 LYS A C 1
ATOM 1478 O O . LYS A 1 178 ? -0.216 -14.264 -26.596 1.00 41.56 178 LYS A O 1
ATOM 1483 N N . GLU A 1 179 ? -1.288 -13.754 -28.488 1.00 37.12 179 GLU A N 1
ATOM 1484 C CA . GLU A 1 179 ? -1.514 -15.144 -28.896 1.00 37.12 179 GLU A CA 1
ATOM 1485 C C . GLU A 1 179 ? -0.853 -15.408 -30.246 1.00 37.12 179 GLU A C 1
ATOM 1487 O O . GLU A 1 179 ? -1.494 -15.224 -31.269 1.00 37.12 179 GLU A O 1
ATOM 1492 N N . LEU A 1 180 ? 0.423 -15.809 -30.249 1.00 39.12 180 LEU A N 1
ATOM 1493 C CA . LEU A 1 180 ? 1.043 -16.718 -31.231 1.00 39.12 180 LEU A CA 1
ATOM 1494 C C . LEU A 1 180 ? 2.559 -16.741 -31.006 1.00 39.12 180 LEU A C 1
ATOM 1496 O O . LEU A 1 180 ? 3.308 -16.112 -31.733 1.00 39.12 180 LEU A O 1
ATOM 1500 N N . GLU A 1 181 ? 3.018 -17.482 -29.997 1.00 38.25 181 GLU A N 1
ATOM 1501 C CA . GLU A 1 181 ? 4.334 -18.139 -30.052 1.00 38.25 181 GLU A CA 1
ATOM 1502 C C . GLU A 1 181 ? 4.417 -19.244 -28.984 1.00 38.25 181 GLU A C 1
ATOM 1504 O O . GLU A 1 181 ? 5.145 -19.191 -27.994 1.00 38.25 181 GLU A O 1
ATOM 1509 N N . LYS A 1 182 ? 3.615 -20.295 -29.188 1.00 32.84 182 LYS A N 1
ATOM 1510 C CA . LYS A 1 182 ? 3.930 -21.640 -28.697 1.00 32.84 182 LYS A CA 1
ATOM 1511 C C . LYS A 1 182 ? 3.712 -22.645 -29.825 1.00 32.84 182 LYS A C 1
ATOM 1513 O O . LYS A 1 182 ? 2.582 -23.030 -30.090 1.00 32.84 182 LYS A O 1
ATOM 1518 N N . GLY A 1 183 ? 4.828 -23.082 -30.410 1.00 31.52 183 GLY A N 1
ATOM 1519 C CA . GLY A 1 183 ? 4.958 -24.329 -31.169 1.00 31.52 183 GLY A CA 1
ATOM 1520 C C . GLY A 1 183 ? 4.722 -24.225 -32.676 1.00 31.52 183 GLY A C 1
ATOM 1521 O O . GLY A 1 183 ? 3.582 -24.184 -33.112 1.00 31.52 183 GLY A O 1
ATOM 1522 N N . GLU A 1 184 ? 5.800 -24.249 -33.467 1.00 29.45 184 GLU A N 1
ATOM 1523 C CA . GLU A 1 184 ? 6.222 -25.409 -34.286 1.00 29.45 184 GLU A CA 1
ATOM 1524 C C . GLU A 1 184 ? 7.259 -24.984 -35.356 1.00 29.45 184 GLU A C 1
ATOM 1526 O O . GLU A 1 184 ? 7.040 -24.077 -36.155 1.00 29.45 184 GLU A O 1
ATOM 1531 N N . GLU A 1 185 ? 8.416 -25.653 -35.359 1.00 28.62 185 GLU A N 1
ATOM 1532 C CA . GLU A 1 185 ? 9.419 -25.655 -36.441 1.00 28.62 185 GLU A CA 1
ATOM 1533 C C . GLU A 1 185 ? 8.955 -26.542 -37.639 1.00 28.62 185 GLU A C 1
ATOM 1535 O O . GLU A 1 185 ? 7.977 -27.280 -37.527 1.00 28.62 185 GLU A O 1
ATOM 1540 N N . PRO A 1 186 ? 9.649 -26.562 -38.797 1.00 34.84 186 PRO A N 1
ATOM 1541 C CA . PRO A 1 186 ? 9.449 -25.665 -39.929 1.00 34.84 186 PRO A CA 1
ATOM 1542 C C . PRO A 1 186 ? 8.900 -26.424 -41.159 1.00 34.84 186 PRO A C 1
ATOM 1544 O O . PRO A 1 186 ? 9.242 -27.584 -41.399 1.00 34.84 186 PRO A O 1
ATOM 1547 N N . LYS A 1 187 ? 8.124 -25.771 -42.035 1.00 28.91 187 LYS A N 1
ATOM 1548 C CA . LYS A 1 187 ? 7.887 -26.298 -43.394 1.00 28.91 187 LYS A CA 1
ATOM 1549 C C . LYS A 1 187 ? 8.041 -25.226 -44.465 1.00 28.91 187 LYS A C 1
ATOM 1551 O O . LYS A 1 187 ? 7.378 -24.197 -44.476 1.00 28.91 187 LYS A O 1
ATOM 1556 N N . THR A 1 188 ? 8.967 -25.532 -45.360 1.00 28.58 188 THR A N 1
ATOM 1557 C CA . THR A 1 188 ? 9.280 -24.912 -46.642 1.00 28.58 188 THR A CA 1
ATOM 1558 C C . THR A 1 188 ? 8.067 -24.834 -47.566 1.00 28.58 188 THR A C 1
ATOM 1560 O O . THR A 1 188 ? 7.481 -25.865 -47.871 1.00 28.58 188 THR A O 1
ATOM 1563 N N . SER A 1 189 ? 7.796 -23.646 -48.116 1.00 30.23 189 SER A N 1
ATOM 1564 C CA . SER A 1 189 ? 7.663 -23.407 -49.565 1.00 30.23 189 SER A CA 1
ATOM 1565 C C . SER A 1 189 ? 7.276 -21.953 -49.857 1.00 30.23 189 SER A C 1
ATOM 1567 O O . SER A 1 189 ? 6.342 -21.422 -49.269 1.00 30.23 189 SER A O 1
ATOM 1569 N N . ASN A 1 190 ? 8.024 -21.357 -50.787 1.00 28.03 190 ASN A N 1
ATOM 1570 C CA . ASN A 1 190 ? 7.785 -20.131 -51.551 1.00 28.03 190 ASN A CA 1
ATOM 1571 C C . ASN A 1 190 ? 6.329 -19.638 -51.644 1.00 28.03 190 ASN A C 1
ATOM 1573 O O . ASN A 1 190 ? 5.492 -20.363 -52.165 1.00 28.03 190 ASN A O 1
ATOM 1577 N N . GLU A 1 191 ? 6.106 -18.344 -51.386 1.00 30.88 191 GLU A N 1
ATOM 1578 C CA . GLU A 1 191 ? 5.507 -17.460 -52.396 1.00 30.88 191 GLU A CA 1
ATOM 1579 C C . GLU A 1 191 ? 5.751 -15.969 -52.113 1.00 30.88 191 GLU A C 1
ATOM 1581 O O . GLU A 1 191 ? 6.002 -15.529 -50.994 1.00 30.88 191 GLU A O 1
ATOM 1586 N N . LEU A 1 192 ? 5.777 -15.213 -53.205 1.00 30.23 192 LEU A N 1
ATOM 1587 C CA . LEU A 1 192 ? 6.389 -13.906 -53.376 1.00 30.23 192 LEU A CA 1
ATOM 1588 C C . LEU A 1 192 ? 5.379 -12.758 -53.169 1.00 30.23 192 LEU A C 1
ATOM 1590 O O . LEU A 1 192 ? 4.286 -12.776 -53.722 1.00 30.23 192 LEU A O 1
ATOM 1594 N N . ALA A 1 193 ? 5.875 -11.679 -52.556 1.00 29.89 193 ALA A N 1
ATOM 1595 C CA . ALA A 1 193 ? 5.598 -10.269 -52.868 1.00 29.89 193 ALA A CA 1
ATOM 1596 C C . ALA A 1 193 ? 4.271 -9.594 -52.441 1.00 29.89 193 ALA A C 1
ATOM 1598 O O . ALA A 1 193 ? 3.218 -9.784 -53.043 1.00 29.89 193 ALA A O 1
ATOM 1599 N N . LYS A 1 194 ? 4.428 -8.596 -51.549 1.00 31.23 194 LYS A N 1
ATOM 1600 C CA . LYS A 1 194 ? 4.120 -7.138 -51.681 1.00 31.23 194 LYS A CA 1
ATOM 1601 C C . LYS A 1 194 ? 3.815 -6.618 -50.263 1.00 31.23 194 LYS A C 1
ATOM 1603 O O . LYS A 1 194 ? 2.866 -7.063 -49.650 1.00 31.23 194 LYS A O 1
ATOM 1608 N N . GLY A 1 195 ? 4.572 -5.738 -49.612 1.00 26.81 195 GLY A N 1
ATOM 1609 C CA . GLY A 1 195 ? 5.279 -4.558 -50.090 1.00 26.81 195 GLY A CA 1
ATOM 1610 C C . GLY A 1 195 ? 4.534 -3.299 -49.628 1.00 26.81 195 GLY A C 1
ATOM 1611 O O . GLY A 1 195 ? 3.643 -2.841 -50.332 1.00 26.81 195 GLY A O 1
ATOM 1612 N N . LYS A 1 196 ? 4.927 -2.711 -48.487 1.00 29.80 196 LYS A N 1
ATOM 1613 C CA . LYS A 1 196 ? 4.796 -1.264 -48.221 1.00 29.80 196 LYS A CA 1
ATOM 1614 C C . LYS A 1 196 ? 5.798 -0.819 -47.145 1.00 29.80 196 LYS A C 1
ATOM 1616 O O . LYS A 1 196 ? 5.549 -0.916 -45.954 1.00 29.80 196 LYS A O 1
ATOM 1621 N N . LYS A 1 197 ? 6.959 -0.333 -47.600 1.00 31.11 197 LYS A N 1
ATOM 1622 C CA . LYS A 1 197 ? 7.894 0.480 -46.805 1.00 31.11 197 LYS A CA 1
ATOM 1623 C C . LYS A 1 197 ? 7.417 1.929 -46.866 1.00 31.11 197 LYS A C 1
ATOM 1625 O O . LYS A 1 197 ? 7.333 2.479 -47.964 1.00 31.11 197 LYS A O 1
ATOM 1630 N N . ILE A 1 198 ? 7.145 2.551 -45.723 1.00 34.31 198 ILE A N 1
ATOM 1631 C CA . ILE A 1 198 ? 6.989 4.007 -45.633 1.00 34.31 198 ILE A CA 1
ATOM 1632 C C . ILE A 1 198 ? 8.328 4.572 -45.157 1.00 34.31 198 ILE A C 1
ATOM 1634 O O . ILE A 1 198 ? 8.856 4.178 -44.124 1.00 34.31 198 ILE A O 1
ATOM 1638 N N . LYS A 1 199 ? 8.907 5.443 -45.984 1.00 30.75 199 LYS A N 1
ATOM 1639 C CA . LYS A 1 199 ? 10.191 6.116 -45.781 1.00 30.75 199 LYS A CA 1
ATOM 1640 C C . LYS A 1 199 ? 9.884 7.496 -45.195 1.00 30.75 199 LYS A C 1
ATOM 1642 O O . LYS A 1 199 ? 9.255 8.299 -45.883 1.00 30.75 199 LYS A O 1
ATOM 1647 N N . ILE A 1 200 ? 10.289 7.766 -43.958 1.00 37.09 200 ILE A N 1
ATOM 1648 C CA . ILE A 1 200 ? 10.202 9.115 -43.383 1.00 37.09 200 ILE A CA 1
ATOM 1649 C C . ILE A 1 200 ? 11.395 9.923 -43.913 1.00 37.09 200 ILE A C 1
ATOM 1651 O O . ILE A 1 200 ? 12.516 9.422 -43.982 1.00 37.09 200 ILE A O 1
ATOM 1655 N N . LYS A 1 201 ? 11.108 11.132 -44.406 1.00 34.19 201 LYS A N 1
ATOM 1656 C CA . LYS A 1 201 ? 12.078 12.107 -44.915 1.00 34.19 201 LYS A CA 1
ATOM 1657 C C . LYS A 1 201 ? 12.563 12.971 -43.756 1.00 34.19 201 LYS A C 1
ATOM 1659 O O . LYS A 1 201 ? 11.732 13.576 -43.084 1.00 34.19 201 LYS A O 1
ATOM 1664 N N . ASP A 1 202 ? 13.877 13.079 -43.627 1.00 37.88 202 ASP A N 1
ATOM 1665 C CA . ASP A 1 202 ? 14.546 14.059 -42.778 1.00 37.88 202 ASP A CA 1
ATOM 1666 C C . ASP A 1 202 ? 14.236 15.497 -43.228 1.00 37.88 202 ASP A C 1
ATOM 1668 O O . ASP A 1 202 ? 14.179 15.800 -44.430 1.00 37.88 202 ASP A O 1
ATOM 1672 N N . ARG A 1 203 ? 14.065 16.378 -42.243 1.00 38.28 203 ARG A N 1
ATOM 1673 C CA . ARG A 1 203 ? 14.268 17.824 -42.337 1.00 38.28 203 ARG A CA 1
ATOM 1674 C C . ARG A 1 203 ? 15.015 18.291 -41.104 1.00 38.28 203 ARG A C 1
ATOM 1676 O O . ARG A 1 203 ? 14.647 17.816 -40.010 1.00 38.28 203 ARG A O 1
#

pLDDT: mean 83.93, std 20.72, range [26.81, 97.75]